Protein AF-0000000070173921 (afdb_homodimer)

Organism: Crotalus adamanteus (NCBI:txid8729)

Sequence (252 aa):
MSNVCSPEIDCPLGFFCDLHFEICLPLKQEGEFCRQDTHCASNLTCMFGKCLQTAPGGQEGARCHHNEECSPGFCCARLHGEMVCKKRLLLDERCRVPQGGIAFSVNQVCPCLEGLVCRRMLPKREMSNVCSPEIDCPLGFFCDLHFEICLPLKQEGEFCRQDTHCASNLTCMFGKCLQTAPGGQEGARCHHNEECSPGFCCARLHGEMVCKKRLLLDERCRVPQGGIAFSVNQVCPCLEGLVCRRMLPKRE

Radius of gyration: 21.16 Å; Cα contacts (8 Å, |Δi|>4): 584; chains: 2; bounding box: 38×69×56 Å

Solvent-accessible surface area (backbone atoms only — not comparable to full-atom values): 13592 Å² total; per-residue (Å²): 127,82,48,61,30,47,102,86,38,79,50,60,91,68,35,23,62,38,70,41,57,29,30,47,40,70,45,29,49,79,72,34,56,15,83,40,47,74,38,27,35,88,76,33,32,44,51,64,10,18,14,33,74,61,52,59,83,27,34,74,64,7,75,40,91,41,47,86,57,23,38,91,63,34,30,49,36,25,55,68,22,40,42,15,13,35,65,32,38,53,92,88,51,86,58,82,75,73,65,31,29,51,71,37,48,17,44,44,77,55,41,37,34,90,96,48,62,36,65,79,74,67,78,71,86,117,126,82,50,61,31,47,101,86,38,78,50,61,91,69,35,21,62,38,70,40,58,29,31,45,40,69,46,29,51,79,71,35,58,15,83,42,46,73,38,26,34,88,74,32,33,45,52,64,11,18,14,33,73,60,50,60,84,26,34,76,64,6,73,40,91,42,46,85,57,24,37,93,63,34,29,48,37,24,54,67,21,40,43,15,14,35,66,32,38,54,92,90,51,88,59,83,74,74,65,32,28,50,70,37,46,17,43,44,77,55,41,36,32,89,95,47,63,38,66,80,74,67,78,72,86,117

Structure (mmCIF, N/CA/C/O backbone):
data_AF-0000000070173921-model_v1
#
loop_
_entity.id
_entity.type
_entity.pdbx_description
1 polymer 'Dickkopf-related protein 3'
#
loop_
_atom_site.group_PDB
_atom_site.id
_atom_site.type_symbol
_atom_site.label_atom_id
_atom_site.label_alt_id
_atom_site.label_comp_id
_atom_site.label_asym_id
_atom_site.label_entity_id
_atom_site.label_seq_id
_atom_site.pdbx_PDB_ins_code
_atom_site.Cartn_x
_atom_site.Cartn_y
_atom_site.Cartn_z
_atom_site.occupancy
_atom_site.B_iso_or_equiv
_atom_site.auth_seq_id
_atom_site.auth_comp_id
_atom_site.auth_asym_id
_atom_site.auth_atom_id
_atom_site.pdbx_PDB_model_num
ATOM 1 N N . MET A 1 1 ? 11.664 -33.656 -14.227 1 50.75 1 MET A N 1
ATOM 2 C CA . MET A 1 1 ? 11.164 -33.312 -12.906 1 50.75 1 MET A CA 1
ATOM 3 C C . MET A 1 1 ? 9.961 -32.375 -13.016 1 50.75 1 MET A C 1
ATOM 5 O O . MET A 1 1 ? 9.922 -31.5 -13.875 1 50.75 1 MET A O 1
ATOM 9 N N . SER A 1 2 ? 8.82 -32.812 -12.484 1 67.06 2 SER A N 1
ATOM 10 C CA . SER A 1 2 ? 7.566 -32.062 -12.594 1 67.06 2 SER A CA 1
ATOM 11 C C . SER A 1 2 ? 7.75 -30.609 -12.203 1 67.06 2 SER A C 1
ATOM 13 O O . SER A 1 2 ? 8.336 -30.312 -11.156 1 67.06 2 SER A O 1
ATOM 15 N N . ASN A 1 3 ? 7.625 -29.703 -13.062 1 88.38 3 ASN A N 1
ATOM 16 C CA . ASN A 1 3 ? 7.789 -28.281 -12.781 1 88.38 3 ASN A CA 1
ATOM 17 C C . ASN A 1 3 ? 6.586 -27.719 -12.031 1 88.38 3 ASN A C 1
ATOM 19 O O . ASN A 1 3 ? 6.445 -26.5 -11.891 1 88.38 3 ASN A O 1
ATOM 23 N N . VAL A 1 4 ? 5.777 -28.734 -11.586 1 90.25 4 VAL A N 1
ATOM 24 C CA . VAL A 1 4 ? 4.555 -28.312 -10.906 1 90.25 4 VAL A CA 1
ATOM 25 C C . VAL A 1 4 ? 4.852 -28.031 -9.438 1 90.25 4 VAL A C 1
ATOM 27 O O . VAL A 1 4 ? 5.688 -28.688 -8.82 1 90.25 4 VAL A O 1
ATOM 30 N N . CYS A 1 5 ? 4.152 -27.062 -8.844 1 93.56 5 CYS A N 1
ATOM 31 C CA . CYS A 1 5 ? 4.336 -26.703 -7.445 1 93.56 5 CYS A CA 1
ATOM 32 C C . CYS A 1 5 ? 3.008 -26.312 -6.805 1 93.56 5 CYS A C 1
ATOM 34 O O . CYS A 1 5 ? 1.986 -26.219 -7.492 1 93.56 5 CYS A O 1
ATOM 36 N N . SER A 1 6 ? 3.035 -26.234 -5.578 1 90.25 6 SER A N 1
ATOM 37 C CA . SER A 1 6 ? 1.965 -25.703 -4.738 1 90.25 6 SER A CA 1
ATOM 38 C C . SER A 1 6 ? 2.512 -25.172 -3.42 1 90.25 6 SER A C 1
ATOM 40 O O . SER A 1 6 ? 3.701 -25.312 -3.129 1 90.25 6 SER A O 1
ATOM 42 N N . PRO A 1 7 ? 1.688 -24.422 -2.67 1 86.88 7 PRO A N 1
ATOM 43 C CA . PRO A 1 7 ? 2.18 -23.984 -1.36 1 86.88 7 PRO A CA 1
ATOM 44 C C . PRO A 1 7 ? 2.732 -25.141 -0.523 1 86.88 7 PRO A C 1
ATOM 46 O O . PRO A 1 7 ? 3.588 -24.922 0.34 1 86.88 7 PRO A O 1
ATOM 49 N N . GLU A 1 8 ? 2.316 -26.328 -0.845 1 88.75 8 GLU A N 1
ATOM 50 C CA . GLU A 1 8 ? 2.723 -27.484 -0.06 1 88.75 8 GLU A CA 1
ATOM 51 C C . GLU A 1 8 ? 3.867 -28.234 -0.735 1 88.75 8 GLU A C 1
ATOM 53 O O . GLU A 1 8 ? 4.48 -29.109 -0.13 1 88.75 8 GLU A O 1
ATOM 58 N N . ILE A 1 9 ? 4.066 -28 -1.968 1 89.94 9 ILE A N 1
ATOM 59 C CA . ILE A 1 9 ? 5.105 -28.656 -2.746 1 89.94 9 ILE A CA 1
ATOM 60 C C . ILE A 1 9 ? 6.172 -27.641 -3.152 1 89.94 9 ILE A C 1
ATOM 62 O O . ILE A 1 9 ? 5.91 -26.75 -3.965 1 89.94 9 ILE A O 1
ATOM 66 N N . ASP A 1 10 ? 7.375 -27.891 -2.703 1 90.38 10 ASP A N 1
ATOM 67 C CA . ASP A 1 10 ? 8.438 -26.922 -2.906 1 90.38 10 ASP A CA 1
ATOM 68 C C . ASP A 1 10 ? 9.109 -27.109 -4.262 1 90.38 10 ASP A C 1
ATOM 70 O O . ASP A 1 10 ? 9.125 -28.219 -4.801 1 90.38 10 ASP A O 1
ATOM 74 N N . CYS A 1 11 ? 9.68 -26.031 -4.691 1 96.31 11 CYS A N 1
ATOM 75 C CA . CYS A 1 11 ? 10.508 -26.062 -5.891 1 96.31 11 CYS A CA 1
ATOM 76 C C . CYS A 1 11 ? 11.961 -26.344 -5.539 1 96.31 11 CYS A C 1
ATOM 78 O O . CYS A 1 11 ? 12.375 -26.172 -4.395 1 96.31 11 CYS A O 1
ATOM 80 N N . PRO A 1 12 ? 12.719 -26.922 -6.512 1 95.19 12 PRO A N 1
ATOM 81 C CA . PRO A 1 12 ? 14.156 -27.094 -6.262 1 95.19 12 PRO A CA 1
ATOM 82 C C . PRO A 1 12 ? 14.867 -25.766 -5.992 1 95.19 12 PRO A C 1
ATOM 84 O O . PRO A 1 12 ? 14.32 -24.703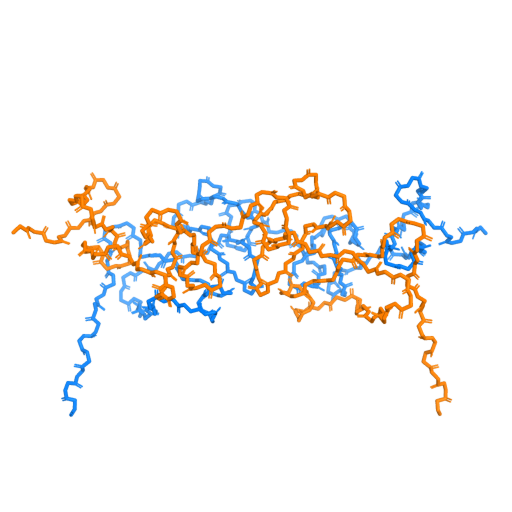 -6.277 1 95.19 12 PRO A O 1
ATOM 87 N N . LEU A 1 13 ? 16.078 -25.875 -5.512 1 94.19 13 LEU A N 1
ATOM 88 C CA . LEU A 1 13 ? 16.875 -24.688 -5.262 1 94.19 13 LEU A CA 1
ATOM 89 C C . LEU A 1 13 ? 17.016 -23.844 -6.527 1 94.19 13 LEU A C 1
ATOM 91 O O . LEU A 1 13 ? 17.234 -24.391 -7.617 1 94.19 13 LEU A O 1
ATOM 95 N N . GLY A 1 14 ? 16.859 -22.578 -6.363 1 96.5 14 GLY A N 1
ATOM 96 C CA . GLY A 1 14 ? 17.031 -21.672 -7.488 1 96.5 14 GLY A CA 1
ATOM 97 C C . GLY A 1 14 ? 15.734 -21.375 -8.219 1 96.5 14 GLY A C 1
ATOM 98 O O . GLY A 1 14 ? 15.719 -20.641 -9.211 1 96.5 14 GLY A O 1
ATOM 99 N N . PHE A 1 15 ? 14.688 -22.016 -7.703 1 97.5 15 PHE A N 1
ATOM 100 C CA . PHE A 1 15 ? 13.383 -21.828 -8.328 1 97.5 15 PHE A CA 1
ATOM 101 C C . PHE A 1 15 ? 12.359 -21.359 -7.309 1 97.5 15 PHE A C 1
ATOM 103 O O . PHE A 1 15 ? 12.5 -21.609 -6.109 1 97.5 15 PHE A O 1
ATOM 110 N N . PHE A 1 16 ? 11.367 -20.672 -7.758 1 96.88 16 PHE A N 1
ATOM 111 C CA . PHE A 1 16 ? 10.234 -20.297 -6.918 1 96.88 16 PHE A CA 1
ATOM 112 C C . PHE A 1 16 ? 8.938 -20.875 -7.461 1 96.88 16 PHE A C 1
ATOM 114 O O . PHE A 1 16 ? 8.844 -21.203 -8.648 1 96.88 16 PHE A O 1
ATOM 121 N N . CYS A 1 17 ? 7.988 -20.922 -6.66 1 95.75 17 CYS A N 1
ATOM 122 C CA . CYS A 1 17 ? 6.672 -21.406 -7.062 1 95.75 17 CYS A CA 1
ATOM 123 C C . CYS A 1 17 ? 5.773 -20.25 -7.473 1 95.75 17 CYS A C 1
ATOM 125 O O . CYS A 1 17 ? 5.402 -19.422 -6.641 1 95.75 17 CYS A O 1
ATOM 127 N N . ASP A 1 18 ? 5.426 -20.219 -8.711 1 94.88 18 ASP A N 1
ATOM 128 C CA . ASP A 1 18 ? 4.395 -19.281 -9.148 1 94.88 18 ASP A CA 1
ATOM 129 C C . ASP A 1 18 ? 3.004 -19.781 -8.758 1 94.88 18 ASP A C 1
ATOM 131 O O . ASP A 1 18 ? 2.471 -20.703 -9.375 1 94.88 18 ASP A O 1
ATOM 135 N N . LEU A 1 19 ? 2.42 -19.125 -7.824 1 92 19 LEU A N 1
ATOM 136 C CA . LEU A 1 19 ? 1.198 -19.641 -7.211 1 92 19 LEU A CA 1
ATOM 137 C C . LEU A 1 19 ? 0.004 -19.453 -8.141 1 92 19 LEU A C 1
ATOM 139 O O . LEU A 1 19 ? -1.034 -20.094 -7.961 1 92 19 LEU A O 1
ATOM 143 N N . HIS A 1 20 ? 0.139 -18.531 -9.102 1 93.5 20 HIS A N 1
ATOM 144 C CA . HIS A 1 20 ? -0.954 -18.328 -10.047 1 93.5 20 HIS A CA 1
ATOM 145 C C . HIS A 1 20 ? -0.998 -19.453 -11.078 1 93.5 20 HIS A C 1
ATOM 147 O O . HIS A 1 20 ? -2.078 -19.891 -11.484 1 93.5 20 HIS A O 1
ATOM 153 N N . PHE A 1 21 ? 0.155 -19.906 -11.461 1 92.19 21 PHE A N 1
ATOM 154 C CA . PHE A 1 21 ? 0.244 -20.906 -12.516 1 92.19 21 PHE A CA 1
ATOM 155 C C . PHE A 1 21 ? 0.672 -22.25 -11.945 1 92.19 21 PHE A C 1
ATOM 157 O O . PHE A 1 21 ? 0.615 -23.266 -12.641 1 92.19 21 PHE A O 1
ATOM 164 N N . GLU A 1 22 ? 1.109 -22.297 -10.758 1 92.56 22 GLU A N 1
ATOM 165 C CA . GLU A 1 22 ? 1.558 -23.469 -10.016 1 92.56 22 GLU A CA 1
ATOM 166 C C . GLU A 1 22 ? 2.674 -24.203 -10.758 1 92.56 22 GLU A C 1
ATOM 168 O O . GLU A 1 22 ? 2.623 -25.422 -10.922 1 92.56 22 GLU A O 1
ATOM 173 N N . ILE A 1 23 ? 3.607 -23.5 -11.203 1 93.69 23 ILE A N 1
ATOM 174 C CA . ILE A 1 23 ? 4.801 -24.031 -11.844 1 93.69 23 ILE A CA 1
ATOM 175 C C . ILE A 1 23 ? 6.047 -23.391 -11.227 1 93.69 23 ILE A C 1
ATOM 177 O O . ILE A 1 23 ? 6.008 -22.25 -10.766 1 93.69 23 ILE A O 1
ATOM 181 N N . CYS A 1 24 ? 7.113 -24.172 -11.211 1 96.81 24 CYS A N 1
ATOM 182 C CA . CYS A 1 24 ? 8.398 -23.672 -10.727 1 96.81 24 CYS A CA 1
ATOM 183 C C . CYS A 1 24 ? 9.109 -22.859 -11.805 1 96.81 24 CYS A C 1
ATOM 185 O O . CYS A 1 24 ? 9.242 -23.312 -12.945 1 96.81 24 CYS A O 1
ATOM 187 N N . LEU A 1 25 ? 9.461 -21.719 -11.5 1 96.38 25 LEU A N 1
ATOM 188 C CA . LEU A 1 25 ? 10.203 -20.828 -12.398 1 96.38 25 LEU A CA 1
ATOM 189 C C . LEU A 1 25 ? 11.523 -20.406 -11.766 1 96.38 25 LEU A C 1
ATOM 191 O O . LEU A 1 25 ? 11.648 -20.359 -10.539 1 96.38 25 LEU A O 1
ATOM 195 N N . PRO A 1 26 ? 12.516 -20.141 -12.586 1 97.56 26 PRO A N 1
ATOM 196 C CA . PRO A 1 26 ? 13.781 -19.703 -12 1 97.56 26 PRO A CA 1
ATOM 197 C C . PRO A 1 26 ? 13.648 -18.375 -11.25 1 97.56 26 PRO A C 1
ATOM 199 O O . PRO A 1 26 ? 12.875 -17.5 -11.656 1 97.56 26 PRO A O 1
ATOM 202 N N . LEU A 1 27 ? 14.453 -18.203 -10.219 1 98.5 27 LEU A N 1
ATOM 203 C CA . LEU A 1 27 ? 14.469 -16.969 -9.453 1 98.5 27 LEU A CA 1
ATOM 204 C C . LEU A 1 27 ? 14.797 -15.773 -10.352 1 98.5 27 LEU A C 1
ATOM 206 O O . LEU A 1 27 ? 15.664 -15.875 -11.219 1 98.5 27 LEU A O 1
ATOM 210 N N . LYS A 1 28 ? 14.117 -14.758 -10.07 1 98.81 28 LYS A N 1
ATOM 211 C CA . LYS A 1 28 ? 14.258 -13.547 -10.875 1 98.81 28 LYS A CA 1
ATOM 212 C C . LYS A 1 28 ? 15.484 -12.75 -10.453 1 98.81 28 LYS A C 1
ATOM 214 O O . LYS A 1 28 ? 15.805 -12.672 -9.266 1 98.81 28 LYS A O 1
ATOM 219 N N . GLN A 1 29 ? 16.062 -12.195 -11.43 1 98.62 29 GLN A N 1
ATOM 220 C CA . GLN A 1 29 ? 17.234 -11.344 -11.195 1 98.62 29 GLN A CA 1
ATOM 221 C C . GLN A 1 29 ? 16.828 -9.875 -11.078 1 98.62 29 GLN A C 1
ATOM 223 O O . GLN A 1 29 ? 15.664 -9.531 -11.289 1 98.62 29 GLN A O 1
ATOM 228 N N . GLU A 1 30 ? 17.828 -9.008 -10.656 1 98.56 30 GLU A N 1
ATOM 229 C CA . GLU A 1 30 ? 17.578 -7.578 -10.492 1 98.56 30 GLU A CA 1
ATOM 230 C C . GLU A 1 30 ? 16.969 -6.977 -11.758 1 98.56 30 GLU A C 1
ATOM 232 O O . GLU A 1 30 ? 17.453 -7.227 -12.867 1 98.56 30 GLU A O 1
ATOM 237 N N . GLY A 1 31 ? 15.93 -6.203 -11.562 1 98.69 31 GLY A N 1
ATOM 238 C CA . GLY A 1 31 ? 15.297 -5.512 -12.672 1 98.69 31 GLY A CA 1
ATOM 239 C C . GLY A 1 31 ? 14.195 -6.324 -13.328 1 98.69 31 GLY A C 1
ATOM 240 O O . GLY A 1 31 ? 13.398 -5.789 -14.102 1 98.69 31 GLY A O 1
ATOM 241 N N . GLU A 1 32 ? 14.133 -7.578 -13.086 1 98.88 32 GLU A N 1
ATOM 242 C CA . GLU A 1 32 ? 13.117 -8.422 -13.695 1 98.88 32 GLU A CA 1
ATOM 243 C C . GLU A 1 32 ? 11.781 -8.297 -12.969 1 98.88 32 GLU A C 1
ATOM 245 O O . GLU A 1 32 ? 11.742 -8.031 -11.766 1 98.88 32 GLU A O 1
ATOM 250 N N . PHE A 1 33 ? 10.742 -8.523 -13.664 1 98.81 33 PHE A N 1
ATOM 251 C CA . PHE A 1 33 ? 9.391 -8.391 -13.133 1 98.81 33 PHE A CA 1
ATOM 252 C C . PHE A 1 33 ? 9.109 -9.461 -12.086 1 98.81 33 PHE A C 1
ATOM 254 O O . PHE A 1 33 ? 9.516 -10.609 -12.242 1 98.81 33 PHE A O 1
ATOM 261 N N . CYS A 1 34 ? 8.391 -9.086 -11.094 1 98.62 34 CYS A N 1
ATOM 262 C CA . CYS A 1 34 ? 8.031 -9.969 -9.984 1 98.62 34 CYS A CA 1
ATOM 263 C C . CYS A 1 34 ? 6.656 -9.609 -9.43 1 98.62 34 CYS A C 1
ATOM 265 O O . CYS A 1 34 ? 6.133 -8.531 -9.703 1 98.62 34 CYS A O 1
ATOM 267 N N . ARG A 1 35 ? 6.113 -10.539 -8.758 1 97.56 35 ARG A N 1
ATOM 268 C CA . ARG A 1 35 ? 4.836 -10.281 -8.102 1 97.56 35 ARG A CA 1
ATOM 269 C C . ARG A 1 35 ? 4.973 -10.383 -6.582 1 97.56 35 ARG A C 1
ATOM 271 O O . ARG A 1 35 ? 4.105 -9.914 -5.844 1 97.56 35 ARG A O 1
ATOM 278 N N . GLN A 1 36 ? 6.07 -11.055 -6.105 1 96.81 36 GLN A N 1
ATOM 279 C CA . GLN A 1 36 ? 6.328 -11.273 -4.688 1 96.81 36 GLN A CA 1
ATOM 280 C C . GLN A 1 36 ? 7.824 -11.281 -4.395 1 96.81 36 GLN A C 1
ATOM 282 O O . GLN A 1 36 ? 8.633 -11.547 -5.289 1 96.81 36 GLN A O 1
ATOM 287 N N . ASP A 1 37 ? 8.094 -11.094 -3.156 1 97.69 37 ASP A N 1
ATOM 288 C CA . ASP A 1 37 ? 9.492 -11.117 -2.748 1 97.69 37 ASP A CA 1
ATOM 289 C C . ASP A 1 37 ? 10.141 -12.461 -3.064 1 97.69 37 ASP A C 1
ATOM 291 O O . ASP A 1 37 ? 11.305 -12.523 -3.459 1 97.69 37 ASP A O 1
ATOM 295 N N . THR A 1 38 ? 9.398 -13.531 -2.934 1 97 38 THR A N 1
ATOM 296 C CA . THR A 1 38 ? 9.93 -14.883 -3.068 1 97 38 THR A CA 1
ATOM 297 C C . THR A 1 38 ? 10.297 -15.18 -4.52 1 97 38 THR A C 1
ATOM 299 O O . THR A 1 38 ? 10.969 -16.172 -4.809 1 97 38 THR A O 1
ATOM 302 N N . HIS A 1 39 ? 9.82 -14.328 -5.449 1 98.25 39 HIS A N 1
ATOM 303 C CA . HIS A 1 39 ? 10.156 -14.508 -6.855 1 98.25 39 HIS A CA 1
ATOM 304 C C . HIS A 1 39 ? 11.602 -14.094 -7.133 1 98.25 39 HIS A C 1
ATOM 306 O O . HIS A 1 39 ? 12.164 -14.445 -8.172 1 98.25 39 HIS A O 1
ATOM 312 N N . CYS A 1 40 ? 12.211 -13.398 -6.188 1 98.75 40 CYS A N 1
ATOM 313 C CA . CYS A 1 40 ? 13.477 -12.734 -6.48 1 98.75 40 CYS A CA 1
ATOM 314 C C . CYS A 1 40 ? 14.641 -13.516 -5.891 1 98.75 40 CYS A C 1
ATOM 316 O O . CYS A 1 40 ? 14.5 -14.172 -4.859 1 98.75 40 CYS A O 1
ATOM 318 N N . ALA A 1 41 ? 15.75 -13.383 -6.52 1 98.31 41 ALA A N 1
ATOM 319 C CA . ALA A 1 41 ? 17 -13.953 -5.996 1 98.31 41 ALA A CA 1
ATOM 320 C C . ALA A 1 41 ? 17.359 -13.336 -4.648 1 98.31 41 ALA A C 1
ATOM 322 O O . ALA A 1 41 ? 16.75 -12.344 -4.23 1 98.31 41 ALA A O 1
ATOM 323 N N . SER A 1 42 ? 18.344 -13.922 -4.031 1 95.75 42 SER A N 1
ATOM 324 C CA . SER A 1 42 ? 18.75 -13.492 -2.693 1 95.75 42 SER A CA 1
ATOM 325 C C . SER A 1 42 ? 19.141 -12.023 -2.678 1 95.75 42 SER A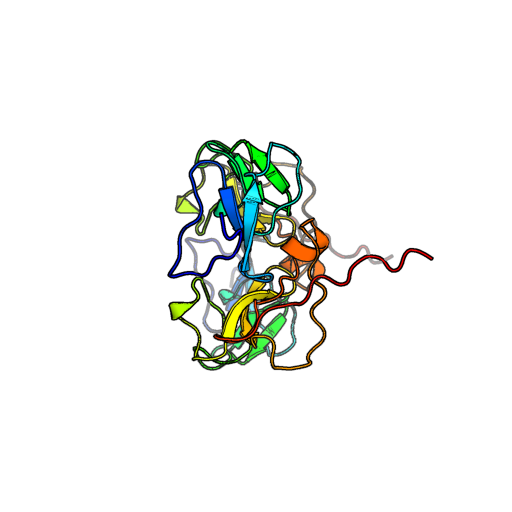 C 1
ATOM 327 O O . SER A 1 42 ? 19.688 -11.508 -3.662 1 95.75 42 SER A O 1
ATOM 329 N N . ASN A 1 43 ? 18.922 -11.297 -1.72 1 94.56 43 ASN A N 1
ATOM 330 C CA . ASN A 1 43 ? 19.312 -9.914 -1.46 1 94.56 43 ASN A CA 1
ATOM 331 C C . ASN A 1 43 ? 18.469 -8.93 -2.275 1 94.56 43 ASN A C 1
ATOM 333 O O . ASN A 1 43 ? 18.781 -7.742 -2.342 1 94.56 43 ASN A O 1
ATOM 337 N N . LEU A 1 44 ? 17.531 -9.516 -2.986 1 98.25 44 LEU A N 1
ATOM 338 C CA . LEU A 1 44 ? 16.625 -8.664 -3.736 1 98.25 44 LEU A CA 1
ATOM 339 C C . LEU A 1 44 ? 15.227 -8.672 -3.111 1 98.25 44 LEU A C 1
ATOM 341 O O . LEU A 1 44 ? 14.844 -9.648 -2.453 1 98.25 44 LEU A O 1
ATOM 345 N N . THR A 1 45 ? 14.562 -7.625 -3.307 1 98.19 45 THR A N 1
ATOM 346 C CA . THR A 1 45 ? 13.18 -7.492 -2.861 1 98.19 45 THR A CA 1
ATOM 347 C C . THR A 1 45 ? 12.281 -7.055 -4.012 1 98.19 45 THR A C 1
ATOM 349 O O . THR A 1 45 ? 12.711 -6.309 -4.898 1 98.19 45 THR A O 1
ATOM 352 N N . CYS A 1 46 ? 11.078 -7.559 -4.051 1 98.56 46 CYS A N 1
ATOM 353 C CA . CYS A 1 46 ? 10.125 -7.156 -5.082 1 98.56 46 CYS A CA 1
ATOM 354 C C . CYS A 1 46 ? 9.469 -5.832 -4.723 1 98.56 46 CYS A C 1
ATOM 356 O O . CYS A 1 46 ? 8.617 -5.777 -3.828 1 98.56 46 CYS A O 1
ATOM 358 N N . MET A 1 47 ? 9.773 -4.828 -5.371 1 98.44 47 MET A N 1
ATOM 359 C CA . MET A 1 47 ? 9.234 -3.486 -5.164 1 98.44 47 MET A CA 1
ATOM 360 C C . MET A 1 47 ? 8.828 -2.852 -6.488 1 98.44 47 MET A C 1
ATOM 362 O O . MET A 1 47 ? 9.531 -2.979 -7.488 1 98.44 47 MET A O 1
ATOM 366 N N . PHE A 1 48 ? 7.609 -2.311 -6.48 1 98.38 48 PHE A N 1
ATOM 367 C CA . PHE A 1 48 ? 7.082 -1.659 -7.672 1 98.38 48 PHE A CA 1
ATOM 368 C C . PHE A 1 48 ? 7.027 -2.631 -8.844 1 98.38 48 PHE A C 1
ATOM 370 O O . PHE A 1 48 ? 7.23 -2.236 -9.992 1 98.38 48 PHE A O 1
ATOM 377 N N . GLY A 1 49 ? 7.016 -3.91 -8.5 1 98.69 49 GLY A N 1
ATOM 378 C CA . GLY A 1 49 ? 6.805 -4.945 -9.5 1 98.69 49 GLY A CA 1
ATOM 379 C C . GLY A 1 49 ? 8.094 -5.461 -10.109 1 98.69 49 GLY A C 1
ATOM 380 O O . GLY A 1 49 ? 8.07 -6.18 -11.109 1 98.69 49 GLY A O 1
ATOM 381 N N . LYS A 1 50 ? 9.188 -5.051 -9.562 1 98.81 50 LYS A N 1
ATOM 382 C CA . LYS A 1 50 ? 10.484 -5.531 -10.031 1 98.81 50 LYS A CA 1
ATOM 383 C C . LYS A 1 50 ? 11.367 -5.957 -8.859 1 98.81 50 LYS A C 1
ATOM 385 O O . LYS A 1 50 ? 11.242 -5.43 -7.758 1 98.81 50 LYS A O 1
ATOM 390 N N . CYS A 1 51 ? 12.266 -6.883 -9.156 1 98.88 51 CYS A N 1
ATOM 391 C CA . CYS A 1 51 ? 13.273 -7.242 -8.164 1 98.88 51 CYS A CA 1
ATOM 392 C C . CYS A 1 51 ? 14.352 -6.172 -8.078 1 98.88 51 CYS A C 1
ATOM 394 O O . CYS A 1 51 ? 15.031 -5.883 -9.07 1 98.88 51 CYS A O 1
ATOM 396 N N . LEU A 1 52 ? 14.508 -5.633 -6.949 1 98.5 52 LEU A N 1
ATOM 397 C CA . LEU A 1 52 ? 15.469 -4.559 -6.715 1 98.5 52 LEU A CA 1
ATOM 398 C C . LEU A 1 52 ? 16.344 -4.867 -5.5 1 98.5 52 LEU A C 1
ATOM 400 O O . LEU A 1 52 ? 15.938 -5.629 -4.617 1 98.5 52 LEU A O 1
ATOM 404 N N . GLN A 1 53 ? 17.469 -4.27 -5.488 1 98.12 53 GLN A N 1
ATOM 405 C CA . GLN A 1 53 ? 18.297 -4.375 -4.293 1 98.12 53 GLN A CA 1
ATOM 406 C C . GLN A 1 53 ? 17.562 -3.857 -3.062 1 98.12 53 GLN A C 1
ATOM 408 O O . GLN A 1 53 ? 16.938 -2.797 -3.109 1 98.12 53 GLN A O 1
ATOM 413 N N . THR A 1 54 ? 17.672 -4.574 -2.025 1 97.38 54 THR A N 1
ATOM 414 C CA . THR A 1 54 ? 17 -4.184 -0.793 1 97.38 54 THR A CA 1
ATOM 415 C C . THR A 1 54 ? 17.641 -2.924 -0.208 1 97.38 54 THR A C 1
ATOM 417 O O . THR A 1 54 ? 18.844 -2.877 0.009 1 97.38 54 THR A O 1
ATOM 420 N N . ALA A 1 55 ? 16.844 -1.914 -0.007 1 96.56 55 ALA A N 1
ATOM 421 C CA . ALA A 1 55 ? 17.344 -0.695 0.624 1 96.56 55 ALA A CA 1
ATOM 422 C C . ALA A 1 55 ? 17.703 -0.942 2.086 1 96.56 55 ALA A C 1
ATOM 424 O O . ALA A 1 55 ? 17 -1.673 2.789 1 96.56 55 ALA A O 1
ATOM 425 N N . PRO A 1 56 ? 18.688 -0.24 2.576 1 97.31 56 PRO A N 1
ATOM 426 C CA . PRO A 1 56 ? 19 -0.381 4.004 1 97.31 56 PRO A CA 1
ATOM 427 C C . PRO A 1 56 ? 17.859 0.087 4.898 1 97.31 56 PRO A C 1
ATOM 429 O O . PRO A 1 56 ? 17.188 1.074 4.586 1 97.31 56 PRO A O 1
ATOM 432 N N . GLY A 1 57 ? 17.688 -0.609 5.945 1 97.69 57 GLY A N 1
ATOM 433 C CA . GLY A 1 57 ? 16.578 -0.321 6.848 1 97.69 57 GLY A CA 1
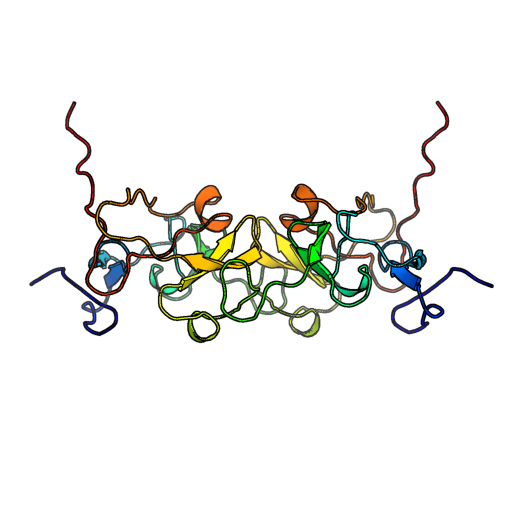ATOM 434 C C . GLY A 1 57 ? 16.547 1.124 7.305 1 97.69 57 GLY A C 1
ATOM 435 O O . GLY A 1 57 ? 17.578 1.688 7.676 1 97.69 57 GLY A O 1
ATOM 436 N N . GLY A 1 58 ? 15.367 1.743 7.215 1 98.44 58 GLY A N 1
ATOM 437 C CA . GLY A 1 58 ? 15.148 3.078 7.746 1 98.44 58 GLY A CA 1
ATOM 438 C C . GLY A 1 58 ? 15.578 4.18 6.793 1 98.44 58 GLY A C 1
ATOM 439 O O . GLY A 1 58 ? 15.297 5.355 7.027 1 98.44 58 GLY A O 1
ATOM 440 N N . GLN A 1 59 ? 16.234 3.814 5.781 1 98 59 GLN A N 1
ATOM 441 C CA . GLN A 1 59 ? 16.703 4.801 4.809 1 98 59 GLN A CA 1
ATOM 442 C C . GLN A 1 59 ? 15.648 5.023 3.719 1 98 59 GLN A C 1
ATOM 444 O O . GLN A 1 59 ? 14.617 4.352 3.693 1 98 59 GLN A O 1
ATOM 449 N N . GLU A 1 60 ? 15.898 6.031 2.906 1 97.81 60 GLU A N 1
ATOM 450 C CA . GLU A 1 60 ? 14.961 6.355 1.837 1 97.81 60 GLU A CA 1
ATOM 451 C C . GLU A 1 60 ? 14.68 5.137 0.963 1 97.81 60 GLU A C 1
ATOM 453 O O . GLU A 1 60 ? 15.609 4.48 0.487 1 97.81 60 GLU A O 1
ATOM 458 N N . GLY A 1 61 ? 13.438 4.828 0.802 1 97.94 61 GLY A N 1
ATOM 459 C CA . GLY A 1 61 ? 13.047 3.73 -0.067 1 97.94 61 GLY A CA 1
ATOM 460 C C . GLY A 1 61 ? 12.891 2.412 0.669 1 97.94 61 GLY A C 1
ATOM 461 O O . GLY A 1 61 ? 12.383 1.439 0.11 1 97.94 61 GLY A O 1
ATOM 462 N N . ALA A 1 62 ? 13.375 2.32 1.882 1 98.5 62 ALA A N 1
ATOM 463 C CA . ALA A 1 62 ? 13.234 1.097 2.666 1 98.5 62 ALA A CA 1
ATOM 464 C C . ALA A 1 62 ? 11.766 0.824 2.996 1 98.5 62 ALA A C 1
ATOM 466 O O . ALA A 1 62 ? 11.023 1.743 3.336 1 98.5 62 ALA A O 1
ATOM 467 N N . ARG A 1 63 ? 11.375 -0.407 2.895 1 97.75 63 ARG A N 1
ATOM 468 C CA . ARG A 1 63 ? 10.016 -0.797 3.256 1 97.75 63 ARG A CA 1
ATOM 469 C C . ARG A 1 63 ? 9.734 -0.508 4.727 1 97.75 63 ARG A C 1
ATOM 471 O O . ARG A 1 63 ? 10.602 -0.718 5.582 1 97.75 63 ARG A O 1
ATOM 478 N N . CYS A 1 64 ? 8.531 -0.063 5.008 1 98.25 64 CYS A N 1
ATOM 479 C CA . CYS A 1 64 ? 8.125 0.275 6.367 1 98.25 64 CYS A CA 1
ATOM 480 C C . CYS A 1 64 ? 6.633 0.044 6.566 1 98.25 64 CYS A C 1
ATOM 482 O O . CYS A 1 64 ? 5.902 -0.169 5.598 1 98.25 64 CYS A O 1
ATOM 484 N N . HIS A 1 65 ? 6.234 -0.009 7.812 1 96 65 HIS A N 1
ATOM 485 C CA . HIS A 1 65 ? 4.82 -0.066 8.156 1 96 65 HIS A CA 1
ATOM 486 C C . HIS A 1 65 ? 4.434 1.083 9.086 1 96 65 HIS A C 1
ATOM 488 O O . HIS A 1 65 ? 3.266 1.481 9.133 1 96 65 HIS A O 1
ATOM 494 N N . HIS A 1 66 ? 5.516 1.588 9.773 1 96.31 66 HIS A N 1
ATOM 495 C CA . HIS A 1 66 ? 5.305 2.678 10.719 1 96.31 66 HIS A CA 1
ATOM 496 C C . HIS A 1 66 ? 6.438 3.695 10.648 1 96.31 66 HIS A C 1
ATOM 498 O O . HIS A 1 66 ? 7.562 3.354 10.273 1 96.31 66 HIS A O 1
ATOM 504 N N . ASN A 1 67 ? 6.148 4.84 11.133 1 96.56 67 ASN A N 1
ATOM 505 C CA . ASN A 1 67 ? 7.129 5.918 11.109 1 96.56 67 ASN A CA 1
ATOM 506 C C . ASN A 1 67 ? 8.391 5.543 11.875 1 96.56 67 ASN A C 1
ATOM 508 O O . ASN A 1 67 ? 9.5 5.926 11.492 1 96.56 67 ASN A O 1
ATOM 512 N N . GLU A 1 68 ? 8.203 4.793 12.922 1 97.62 68 GLU A N 1
ATOM 513 C CA . GLU A 1 68 ? 9.289 4.48 13.844 1 97.62 68 GLU A CA 1
ATOM 514 C C . GLU A 1 68 ? 10.344 3.598 13.18 1 97.62 68 GLU A C 1
ATOM 516 O O . GLU A 1 68 ? 11.461 3.457 13.695 1 97.62 68 GLU A O 1
ATOM 521 N N . GLU A 1 69 ? 10.039 3.033 12.062 1 98.19 69 GLU A N 1
ATOM 522 C CA . GLU A 1 69 ? 10.969 2.166 11.344 1 98.19 69 GLU A CA 1
ATOM 523 C C . GLU A 1 69 ? 11.867 2.973 10.414 1 98.19 69 GLU A C 1
ATOM 525 O O . GLU A 1 69 ? 12.789 2.424 9.805 1 98.19 69 GLU A O 1
ATOM 530 N N . CYS A 1 70 ? 11.602 4.258 10.359 1 98.62 70 CYS A N 1
ATOM 531 C CA . CYS A 1 70 ? 12.383 5.121 9.484 1 98.62 70 CYS A CA 1
ATOM 532 C C . CYS A 1 70 ? 13.336 6 10.297 1 98.62 70 CYS A C 1
ATOM 534 O O . CYS A 1 70 ? 13.047 6.328 11.453 1 98.62 70 CYS A O 1
ATOM 536 N N . SER A 1 71 ? 14.422 6.371 9.711 1 97.88 71 SER A N 1
ATOM 537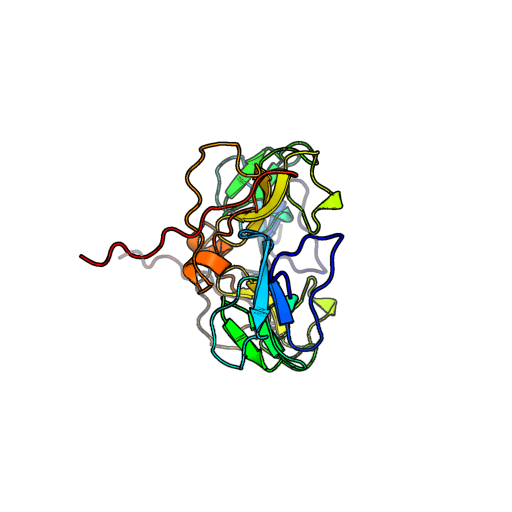 C CA . SER A 1 71 ? 15.391 7.266 10.336 1 97.88 71 SER A CA 1
ATOM 538 C C . SER A 1 71 ? 14.805 8.656 10.539 1 97.88 71 SER A C 1
ATOM 540 O O . SER A 1 71 ? 13.828 9.031 9.883 1 97.88 71 SER A O 1
ATOM 542 N N . PRO A 1 72 ? 15.406 9.359 11.477 1 95.56 72 PRO A N 1
ATOM 543 C CA . PRO A 1 72 ? 14.961 10.75 11.625 1 95.56 72 PRO A CA 1
ATOM 544 C C . PRO A 1 72 ? 14.977 11.516 10.305 1 95.56 72 PRO A C 1
ATOM 546 O O . PRO A 1 72 ? 15.891 11.344 9.492 1 95.56 72 PRO A O 1
ATOM 549 N N . GLY A 1 73 ? 13.977 12.258 10.086 1 96.25 73 GLY A N 1
ATOM 550 C CA . GLY A 1 73 ? 13.875 13.047 8.867 1 96.25 73 GLY A CA 1
ATOM 551 C C . GLY A 1 73 ? 13.039 12.383 7.793 1 96.25 73 GLY A C 1
ATOM 552 O O . GLY A 1 73 ? 12.789 12.977 6.742 1 96.25 73 GLY A O 1
ATOM 553 N N . PHE A 1 74 ? 12.703 11.148 8.102 1 97.81 74 PHE A N 1
ATOM 554 C CA . PHE A 1 74 ? 11.859 10.398 7.176 1 97.81 74 PHE A CA 1
ATOM 555 C C . PHE A 1 74 ? 10.523 10.055 7.812 1 97.81 74 PHE A C 1
ATOM 557 O O . PHE A 1 74 ? 10.383 10.086 9.039 1 97.81 74 PHE A O 1
ATOM 564 N N . CYS A 1 75 ? 9.539 9.828 7.023 1 97.62 75 CYS A N 1
ATOM 565 C CA . CYS A 1 75 ? 8.289 9.227 7.465 1 97.62 75 CYS A CA 1
ATOM 566 C C . CYS A 1 75 ? 7.957 7.992 6.637 1 97.62 75 CYS A C 1
ATOM 568 O O . CYS A 1 75 ? 8.602 7.727 5.621 1 97.62 75 CYS A O 1
ATOM 570 N N . CYS A 1 76 ? 7.098 7.184 7.066 1 98.5 76 CYS A N 1
ATOM 571 C CA . CYS A 1 76 ? 6.594 6.035 6.316 1 98.5 76 CYS A CA 1
ATOM 572 C C . CYS A 1 76 ? 5.371 6.418 5.488 1 98.5 76 CYS A C 1
ATOM 574 O O . CYS A 1 76 ? 4.32 6.746 6.043 1 98.5 76 CYS A O 1
ATOM 576 N N . ALA A 1 77 ? 5.484 6.363 4.203 1 98.31 77 ALA A N 1
ATOM 577 C CA . ALA A 1 77 ? 4.426 6.832 3.311 1 98.31 77 ALA A CA 1
ATOM 578 C C . ALA A 1 77 ? 4.434 6.051 1.997 1 98.31 77 ALA A C 1
ATOM 580 O O . ALA A 1 77 ? 5.457 5.484 1.612 1 98.31 77 ALA A O 1
ATOM 581 N N . ARG A 1 78 ? 3.348 6.051 1.334 1 98.25 78 ARG A N 1
ATOM 582 C CA . ARG A 1 78 ? 3.207 5.25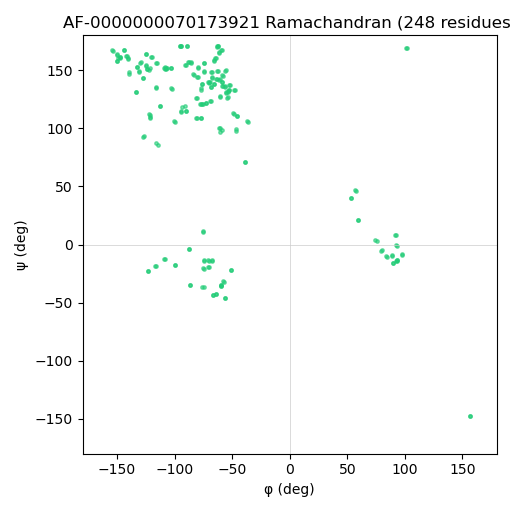4 0.118 1 98.25 78 ARG A CA 1
ATOM 583 C C . ARG A 1 78 ? 3.906 5.926 -1.059 1 98.25 78 ARG A C 1
ATOM 585 O O . ARG A 1 78 ? 3.805 7.141 -1.236 1 98.25 78 ARG A O 1
ATOM 592 N N . LEU A 1 79 ? 4.648 5.203 -1.779 1 98.56 79 LEU A N 1
ATOM 593 C CA . LEU A 1 79 ? 5.164 5.504 -3.109 1 98.56 79 LEU A CA 1
ATOM 594 C C . LEU A 1 79 ? 4.719 4.449 -4.117 1 98.56 79 LEU A C 1
ATOM 596 O O . LEU A 1 79 ? 5.129 3.287 -4.027 1 98.56 79 LEU A O 1
ATOM 600 N N . HIS A 1 80 ? 3.881 4.836 -5.02 1 98.31 80 HIS A N 1
ATOM 601 C CA . HIS A 1 80 ? 3.271 3.906 -5.961 1 98.31 80 HIS A CA 1
ATOM 602 C C . HIS A 1 80 ? 2.611 2.74 -5.234 1 98.31 80 HIS A C 1
ATOM 604 O O . HIS A 1 80 ? 2.826 1.579 -5.594 1 98.31 80 HIS A O 1
ATOM 610 N N . GLY A 1 81 ? 1.976 3.01 -4.164 1 98.25 81 GLY A N 1
ATOM 611 C CA . GLY A 1 81 ? 1.182 2.023 -3.451 1 98.25 81 GLY A CA 1
ATOM 612 C C . GLY A 1 81 ? 1.979 1.246 -2.422 1 98.25 81 GLY A C 1
ATOM 613 O O . GLY A 1 81 ? 1.412 0.487 -1.633 1 98.25 81 GLY A O 1
ATOM 614 N N . GLU A 1 82 ? 3.289 1.415 -2.426 1 98.31 82 GLU A N 1
ATOM 615 C CA . GLU A 1 82 ? 4.145 0.698 -1.484 1 98.31 82 GLU A CA 1
ATOM 616 C C . GLU A 1 82 ? 4.594 1.607 -0.344 1 98.31 82 GLU A C 1
ATOM 618 O O . GLU A 1 82 ? 4.949 2.766 -0.57 1 98.31 82 GLU A O 1
ATOM 623 N N . MET A 1 83 ? 4.516 1.116 0.861 1 98.31 83 MET A N 1
ATOM 624 C CA . MET A 1 83 ? 4.949 1.894 2.02 1 98.31 83 MET A CA 1
ATOM 625 C C . MET A 1 83 ? 6.469 1.886 2.143 1 98.31 83 MET A C 1
ATOM 627 O O . MET A 1 83 ? 7.074 0.831 2.332 1 98.31 83 MET A O 1
ATOM 631 N N . VAL A 1 84 ? 7.086 3.053 2.105 1 98.81 84 VAL A N 1
ATOM 632 C CA . VAL A 1 84 ? 8.539 3.174 2.178 1 98.81 84 VAL A CA 1
ATOM 633 C C . VAL A 1 84 ? 8.914 4.395 3.016 1 98.81 84 VAL A C 1
ATOM 635 O O . VAL A 1 84 ? 8.078 5.262 3.27 1 98.81 84 VAL A O 1
ATOM 638 N N . CYS A 1 85 ? 10.141 4.43 3.471 1 98.81 85 CYS A N 1
ATOM 639 C CA . CYS A 1 85 ? 10.664 5.621 4.129 1 98.81 85 CYS A CA 1
ATOM 640 C C . CYS A 1 85 ? 10.914 6.734 3.117 1 98.81 85 CYS A C 1
ATOM 642 O O . CYS A 1 85 ? 11.656 6.547 2.15 1 98.81 85 CYS A O 1
ATOM 644 N N . LYS A 1 86 ? 10.258 7.887 3.348 1 98.31 86 LYS A N 1
ATOM 645 C CA . LYS A 1 86 ? 10.359 9.055 2.475 1 98.31 86 LYS A CA 1
ATOM 646 C C . LYS A 1 86 ? 10.805 10.289 3.256 1 98.31 86 LYS A C 1
ATOM 648 O O . LYS A 1 86 ? 10.469 10.438 4.434 1 98.31 86 LYS A O 1
ATOM 653 N N . LYS A 1 87 ? 11.445 11.102 2.564 1 96.75 87 LYS A N 1
ATOM 654 C CA . LYS A 1 87 ? 11.961 12.305 3.225 1 96.75 87 LYS A CA 1
ATOM 655 C C . LYS A 1 87 ? 10.82 13.242 3.621 1 96.75 87 LYS A C 1
ATOM 657 O O . LYS A 1 87 ? 9.875 13.438 2.854 1 96.75 87 LYS A O 1
ATOM 662 N N . ARG A 1 88 ? 10.969 13.805 4.797 1 96.5 88 ARG A N 1
ATOM 663 C CA . ARG A 1 88 ? 10.117 14.922 5.188 1 96.5 88 ARG A CA 1
ATOM 664 C C . ARG A 1 88 ? 10.516 16.203 4.461 1 96.5 88 ARG A C 1
ATOM 666 O O . ARG A 1 88 ? 11.648 16.328 3.99 1 96.5 88 ARG A O 1
ATOM 673 N N . LEU A 1 89 ? 9.547 17.031 4.387 1 93.94 89 LEU A N 1
ATOM 674 C CA . LEU A 1 89 ? 9.773 18.25 3.623 1 93.94 89 LEU A CA 1
ATOM 675 C C . LEU A 1 89 ? 10.633 19.234 4.41 1 93.94 89 LEU A C 1
ATOM 677 O O . LEU A 1 89 ? 10.438 19.406 5.617 1 93.94 89 LEU A O 1
ATOM 681 N N . LEU A 1 90 ? 11.531 19.828 3.723 1 92.25 90 LEU A N 1
ATOM 682 C CA . LEU A 1 90 ? 12.445 20.797 4.324 1 92.25 90 LEU A CA 1
ATOM 683 C C . LEU A 1 90 ? 11.938 22.219 4.137 1 92.25 90 LEU A C 1
ATOM 685 O O . LEU A 1 90 ? 10.969 22.453 3.406 1 92.25 90 LEU A O 1
ATOM 689 N N . LEU A 1 91 ? 12.648 23.031 4.84 1 88.44 91 LEU A N 1
ATOM 690 C CA . LEU A 1 91 ? 12.312 24.438 4.727 1 88.44 91 LEU A CA 1
ATOM 691 C C . LEU A 1 91 ? 12.352 24.906 3.271 1 88.44 91 LEU A C 1
ATOM 693 O O . LEU A 1 91 ? 13.273 24.547 2.531 1 88.44 91 LEU A O 1
ATOM 697 N N . ASP A 1 92 ? 11.281 25.594 2.799 1 85.44 92 ASP A N 1
ATOM 698 C CA . ASP A 1 92 ? 11.156 26.25 1.503 1 85.44 92 ASP A CA 1
ATOM 699 C C . ASP A 1 92 ? 10.812 25.25 0.406 1 85.44 92 ASP A C 1
ATOM 701 O O . ASP A 1 92 ? 10.773 25.609 -0.775 1 85.44 92 ASP A O 1
ATOM 705 N N . GLU A 1 93 ? 10.789 23.984 0.808 1 86.38 93 GLU A N 1
ATOM 706 C CA . GLU A 1 93 ? 10.258 23.031 -0.173 1 86.38 93 GLU A CA 1
ATOM 707 C C . GLU A 1 93 ? 8.758 23.25 -0.379 1 86.38 93 GLU A C 1
ATOM 709 O O . GLU A 1 93 ? 8.039 23.562 0.566 1 86.38 93 GLU A O 1
ATOM 714 N N . ARG A 1 94 ? 8.453 23.219 -1.605 1 79.19 94 ARG A N 1
ATOM 715 C CA . ARG A 1 94 ? 7.043 23.375 -1.934 1 79.19 94 ARG A CA 1
ATOM 716 C C . ARG A 1 94 ? 6.211 22.266 -1.312 1 79.19 94 ARG A C 1
ATOM 718 O O . ARG A 1 94 ? 6.574 21.078 -1.402 1 79.19 94 ARG A O 1
ATOM 725 N N . CYS A 1 95 ? 5.262 22.734 -0.635 1 83.06 95 CYS A N 1
ATOM 726 C CA . CYS A 1 95 ? 4.359 21.766 -0.009 1 83.06 95 CYS A CA 1
ATOM 727 C C . CYS A 1 95 ? 2.959 21.859 -0.599 1 83.06 95 CYS A C 1
ATOM 729 O O . CYS A 1 95 ? 2.283 22.891 -0.436 1 83.06 95 CYS A O 1
ATOM 731 N N . ARG A 1 96 ? 2.701 21.281 -1.556 1 82.38 96 ARG A N 1
ATOM 732 C CA . ARG A 1 96 ? 1.345 21.109 -2.07 1 82.38 96 ARG A CA 1
ATOM 733 C C . ARG A 1 96 ? 0.778 19.75 -1.699 1 82.38 96 ARG A C 1
ATOM 735 O O . ARG A 1 96 ? 1.19 18.734 -2.254 1 82.38 96 ARG A O 1
ATOM 742 N N . VAL A 1 97 ? -0.102 19.859 -0.757 1 91.12 97 VAL A N 1
ATOM 743 C CA . VAL A 1 97 ? -0.675 18.609 -0.274 1 91.12 97 VAL A CA 1
ATOM 744 C C . VAL A 1 97 ? -2.191 18.625 -0.455 1 91.12 97 VAL A C 1
ATOM 746 O O . VAL A 1 97 ? -2.887 19.422 0.174 1 91.12 97 VAL A O 1
ATOM 749 N N . PRO A 1 98 ? -2.623 17.875 -1.313 1 93.31 98 PRO A N 1
ATOM 750 C CA . PRO A 1 98 ? -4.078 17.812 -1.456 1 93.31 98 PRO A CA 1
ATOM 751 C C . PRO A 1 98 ? -4.777 17.312 -0.194 1 93.31 98 PRO A C 1
ATOM 753 O O . PRO A 1 98 ? -4.121 16.797 0.717 1 93.31 98 PRO A O 1
ATOM 756 N N . GLN A 1 99 ? -6.062 17.5 -0.122 1 94.75 99 GLN A N 1
ATOM 757 C CA . GLN A 1 99 ? -6.844 17.062 1.032 1 94.75 99 GLN A CA 1
ATOM 758 C C . GLN A 1 99 ? -6.949 15.539 1.089 1 94.75 99 GLN A C 1
ATOM 760 O O . GLN A 1 99 ? -7.312 14.977 2.123 1 94.75 99 GLN A O 1
ATOM 765 N N . GLY A 1 100 ? -6.715 14.867 -0.026 1 97.62 100 GLY A N 1
ATOM 766 C CA . GLY A 1 100 ? -6.812 13.422 -0.179 1 97.62 100 GLY A CA 1
ATOM 767 C C . GLY A 1 100 ? -7.047 12.992 -1.613 1 97.62 100 GLY A C 1
ATOM 768 O O . GLY A 1 100 ? -6.496 13.586 -2.545 1 97.62 100 GLY A O 1
ATOM 769 N N . GLY A 1 101 ? -7.742 11.945 -1.73 1 98.06 101 GLY A N 1
ATOM 770 C CA . GLY A 1 101 ? -8.016 11.414 -3.057 1 98.06 101 GLY A CA 1
ATOM 771 C C . GLY A 1 101 ? -7.133 10.234 -3.418 1 98.06 101 GLY A C 1
ATOM 772 O O . GLY A 1 101 ? -6.102 10 -2.779 1 98.06 101 GLY A O 1
ATOM 773 N N . ILE A 1 102 ? -7.543 9.641 -4.484 1 98 102 ILE A N 1
ATOM 774 C CA . ILE A 1 102 ? -6.906 8.383 -4.871 1 98 102 ILE A CA 1
ATOM 775 C C . ILE A 1 102 ? -5.453 8.641 -5.266 1 98 102 ILE A C 1
ATOM 777 O O . ILE A 1 102 ? -4.566 7.848 -4.949 1 98 102 ILE A O 1
ATOM 781 N N . ALA A 1 103 ? -5.23 9.695 -6.031 1 97.69 103 ALA A N 1
ATOM 782 C CA . ALA A 1 103 ? -3.865 10.008 -6.449 1 97.69 103 ALA A CA 1
ATOM 783 C C . ALA A 1 103 ? -2.943 10.156 -5.242 1 97.69 103 ALA A C 1
ATOM 785 O O . ALA A 1 103 ? -1.824 9.641 -5.238 1 97.69 103 ALA A O 1
ATOM 786 N N . PHE A 1 104 ? -3.381 10.898 -4.219 1 97.62 104 PHE A N 1
ATOM 787 C CA . PHE A 1 104 ? -2.605 11.055 -2.996 1 97.62 104 PHE A CA 1
ATOM 788 C C . PHE A 1 104 ? -2.459 9.719 -2.275 1 97.62 104 PHE A C 1
ATOM 790 O O . PHE A 1 104 ? -1.389 9.406 -1.748 1 97.62 104 PHE A O 1
ATOM 797 N N . SER A 1 105 ? -3.516 8.969 -2.221 1 98.44 105 SER A N 1
ATOM 798 C CA . SER A 1 105 ? -3.518 7.703 -1.491 1 98.44 105 SER A CA 1
ATOM 799 C C . SER A 1 105 ? -2.441 6.758 -2.018 1 98.44 105 SER A C 1
ATOM 801 O O . SER A 1 105 ? -1.845 6 -1.25 1 98.44 105 SER A O 1
ATOM 803 N N . VAL A 1 106 ? -2.148 6.836 -3.279 1 98.5 106 VAL A N 1
ATOM 804 C CA . VAL A 1 106 ? -1.177 5.949 -3.914 1 98.5 106 VAL A CA 1
ATOM 805 C C . VAL A 1 106 ? 0.226 6.535 -3.768 1 98.5 106 VAL A C 1
ATOM 807 O O . VAL A 1 106 ? 1.211 5.793 -3.709 1 98.5 106 VAL A O 1
ATOM 810 N N . ASN A 1 107 ? 0.23 7.84 -3.83 1 98 107 ASN A N 1
ATOM 811 C CA . ASN A 1 107 ? 1.486 8.57 -3.693 1 98 107 ASN A CA 1
ATOM 812 C C . ASN A 1 107 ? 1.394 9.641 -2.613 1 98 107 ASN A C 1
ATOM 814 O O . ASN A 1 107 ? 1.104 10.805 -2.912 1 98 107 ASN A O 1
ATOM 818 N N . GLN A 1 108 ? 1.781 9.281 -1.429 1 97.19 108 GLN A N 1
ATOM 819 C CA . GLN A 1 108 ? 1.624 10.148 -0.268 1 97.19 108 GLN A CA 1
ATOM 820 C C . GLN A 1 108 ? 2.83 11.07 -0.102 1 97.19 108 GLN A C 1
ATOM 822 O O . GLN A 1 108 ? 3.906 10.789 -0.635 1 97.19 108 GLN A O 1
ATOM 827 N N . VAL A 1 109 ? 2.543 12.148 0.586 1 95.56 109 VAL A N 1
ATOM 828 C CA . VAL A 1 109 ? 3.582 13.117 0.923 1 95.56 109 VAL A CA 1
ATOM 829 C C . VAL A 1 109 ? 3.754 13.188 2.439 1 95.56 109 VAL A C 1
ATOM 831 O O . VAL A 1 109 ? 2.77 13.203 3.182 1 95.56 109 VAL A O 1
ATOM 834 N N . CYS A 1 110 ? 4.977 13.18 2.836 1 95.62 110 CYS A N 1
ATOM 835 C CA . CYS A 1 110 ? 5.254 13.328 4.258 1 95.62 110 CYS A CA 1
ATOM 836 C C . CYS A 1 110 ? 5.047 14.773 4.703 1 95.62 110 CYS A C 1
ATOM 838 O O . CYS A 1 110 ? 5.273 15.703 3.93 1 95.62 110 CYS A O 1
ATOM 840 N N . PRO A 1 111 ? 4.633 14.984 5.953 1 93.5 111 PRO A N 1
ATOM 841 C CA . PRO A 1 111 ? 4.656 16.344 6.492 1 93.5 111 PRO A CA 1
ATOM 842 C C . PRO A 1 111 ? 6.07 16.922 6.574 1 93.5 111 PRO A C 1
ATOM 844 O O . PRO A 1 111 ? 7.047 16.203 6.344 1 93.5 111 PRO A O 1
ATOM 847 N N . CYS A 1 112 ? 6.078 18.125 6.852 1 93.62 112 CYS A N 1
ATOM 848 C CA . CYS A 1 112 ? 7.355 18.828 6.984 1 93.62 112 CYS A CA 1
ATOM 849 C C . CYS A 1 112 ? 8.156 18.281 8.164 1 93.62 112 CYS A C 1
ATOM 851 O O . CYS A 1 112 ? 7.59 17.656 9.062 1 93.62 112 CYS A O 1
ATOM 853 N N . LEU A 1 113 ? 9.43 18.547 8.117 1 92.25 113 LEU A N 1
ATOM 854 C CA . LEU A 1 113 ? 10.281 18.266 9.266 1 92.25 113 LEU A CA 1
ATOM 855 C C . LEU A 1 113 ? 9.758 18.953 10.516 1 92.25 113 LEU A C 1
ATOM 857 O O . LEU A 1 113 ? 9.078 19.984 10.422 1 92.25 113 LEU A O 1
ATOM 861 N N . GLU A 1 114 ? 10.055 18.281 11.562 1 85.5 114 GLU A N 1
ATOM 862 C CA . GLU A 1 114 ? 9.609 18.859 12.82 1 85.5 114 GLU A CA 1
ATOM 863 C C . GLU A 1 114 ? 9.977 20.344 12.906 1 85.5 114 GLU A C 1
ATOM 865 O O . GLU A 1 114 ? 11.094 20.719 12.57 1 85.5 114 GLU A O 1
ATOM 870 N N . GLY A 1 115 ? 9.039 21.156 13.305 1 86.19 115 GLY A N 1
ATOM 871 C CA . GLY A 1 115 ? 9.25 22.578 13.438 1 86.19 115 GLY A CA 1
ATOM 872 C C . GLY A 1 115 ? 8.875 23.359 12.195 1 86.19 115 GLY A C 1
ATOM 873 O O . GLY A 1 115 ? 8.828 24.594 12.211 1 86.19 115 GLY A O 1
ATOM 874 N N . LEU A 1 116 ? 8.688 22.656 11.102 1 88.94 116 LEU A N 1
ATOM 875 C CA . LEU A 1 116 ? 8.281 23.281 9.852 1 88.94 116 LEU A CA 1
ATOM 876 C C . LEU A 1 116 ? 6.828 22.938 9.523 1 88.94 116 LEU A C 1
ATOM 878 O O . LEU A 1 116 ? 6.328 21.875 9.922 1 88.94 116 LEU A O 1
ATOM 882 N N . VAL A 1 117 ? 6.109 23.797 8.828 1 88.12 117 VAL A N 1
ATOM 883 C CA . VAL A 1 117 ? 4.727 23.547 8.438 1 88.12 117 VAL A CA 1
ATOM 884 C C . VAL A 1 117 ? 4.488 24.031 7.012 1 88.12 117 VAL A C 1
ATOM 886 O O . VAL A 1 117 ? 5.121 24.984 6.559 1 88.12 117 VAL A O 1
ATOM 889 N N . CYS A 1 118 ? 3.623 23.281 6.375 1 88.38 118 CYS A N 1
ATOM 890 C CA . CYS A 1 118 ? 3.211 23.75 5.055 1 88.38 118 CYS A CA 1
ATOM 891 C C . CYS A 1 118 ? 2.35 25 5.16 1 88.38 118 CYS A C 1
ATOM 893 O O . CYS A 1 118 ? 1.53 25.125 6.074 1 88.38 118 CYS A O 1
ATOM 895 N N . ARG A 1 119 ? 2.607 25.906 4.258 1 80.19 119 ARG A N 1
ATOM 896 C CA . ARG A 1 119 ? 1.76 27.094 4.223 1 80.19 119 ARG A CA 1
ATOM 897 C C . ARG A 1 119 ? 0.58 26.891 3.275 1 80.19 119 ARG A C 1
ATOM 899 O O . ARG A 1 119 ? 0.748 26.391 2.164 1 80.19 119 ARG A O 1
ATOM 906 N N . ARG A 1 120 ? -0.562 26.969 3.791 1 69.12 120 ARG A N 1
ATOM 907 C CA . ARG A 1 120 ? -1.747 26.844 2.949 1 69.12 120 ARG A CA 1
ATOM 908 C C . ARG A 1 120 ? -1.8 27.953 1.904 1 69.12 120 ARG A C 1
ATOM 910 O O . ARG A 1 120 ? -1.613 29.125 2.227 1 69.12 120 ARG A O 1
ATOM 917 N N . MET A 1 121 ? -1.399 27.625 0.679 1 58.53 121 MET A N 1
ATOM 918 C CA . MET A 1 121 ? -1.503 28.688 -0.33 1 58.53 121 MET A CA 1
ATOM 919 C C . MET A 1 121 ? -2.947 29.141 -0.491 1 58.53 121 MET A C 1
ATOM 921 O O . MET A 1 121 ? -3.857 28.312 -0.611 1 58.53 121 MET A O 1
ATOM 925 N N . LEU A 1 122 ? -3.332 30.156 0.129 1 54.09 122 LEU A N 1
ATOM 926 C CA . LEU A 1 122 ? -4.629 30.766 -0.153 1 54.09 122 LEU A CA 1
ATOM 927 C C . LEU A 1 122 ? -4.848 30.891 -1.655 1 54.09 122 LEU A C 1
ATOM 929 O O . LEU A 1 122 ? -3.928 31.266 -2.393 1 54.09 122 LEU A O 1
ATOM 933 N N . PRO A 1 123 ? -5.855 30.047 -2.209 1 50.09 123 PRO A N 1
ATOM 934 C CA . PRO A 1 123 ? -6.133 30.312 -3.621 1 50.09 123 PRO A CA 1
ATOM 935 C C . PRO A 1 123 ? -6.07 31.797 -3.959 1 50.09 123 PRO A C 1
ATOM 937 O O . PRO A 1 123 ? -6.551 32.625 -3.188 1 50.09 123 PRO A O 1
ATOM 940 N N . LYS A 1 124 ? -5.055 32.312 -4.637 1 46.47 124 LYS A N 1
ATOM 941 C CA . LYS A 1 124 ? -5.078 33.656 -5.156 1 46.47 124 LYS A CA 1
ATOM 942 C C . LYS A 1 124 ? -6.387 33.969 -5.879 1 46.47 124 LYS A C 1
ATOM 944 O O . LYS A 1 124 ? -6.816 33.188 -6.734 1 46.47 124 LYS A O 1
ATOM 949 N N . ARG A 1 125 ? -7.352 34.656 -5.156 1 43.47 125 ARG A N 1
ATOM 950 C CA . ARG A 1 125 ? -8.445 35.25 -5.918 1 43.47 125 ARG A CA 1
ATOM 951 C C . ARG A 1 125 ? -7.941 35.844 -7.227 1 43.47 125 ARG A C 1
ATOM 953 O O . ARG A 1 125 ? -7.172 36.812 -7.219 1 43.47 125 ARG A O 1
ATOM 960 N N . GLU A 1 126 ? -7.57 34.875 -8.125 1 36.91 126 GLU A N 1
ATOM 961 C CA . GLU A 1 126 ? -7.578 35.594 -9.391 1 36.91 126 GLU A CA 1
ATOM 962 C C . GLU A 1 126 ? -8.992 36.031 -9.758 1 36.91 126 GLU A C 1
ATOM 964 O O . GLU A 1 126 ? -9.969 35.375 -9.383 1 36.91 126 GLU A O 1
ATOM 969 N N . MET B 1 1 ? -10.039 30.422 19.922 1 51.69 1 MET B N 1
ATOM 970 C CA . MET B 1 1 ? -9.195 29.297 20.312 1 51.69 1 MET B CA 1
ATOM 971 C C . MET B 1 1 ? -8.227 28.938 19.203 1 51.69 1 MET B C 1
ATOM 973 O O . MET B 1 1 ? -8.586 28.969 18.016 1 51.69 1 MET B O 1
ATOM 977 N N . SER B 1 2 ? -6.926 29 19.5 1 67.81 2 SER B N 1
ATOM 978 C CA . SER B 1 2 ? -5.883 28.75 18.516 1 67.81 2 SER B CA 1
ATOM 979 C C . SER B 1 2 ? -6.145 27.469 17.719 1 67.81 2 SER B C 1
ATOM 981 O O . SER B 1 2 ? -6.441 26.438 18.312 1 67.81 2 SER B O 1
ATOM 983 N N . ASN B 1 3 ? -6.426 27.531 16.5 1 88.44 3 ASN B N 1
ATOM 984 C CA . ASN B 1 3 ? -6.699 26.359 15.672 1 88.44 3 ASN B CA 1
ATOM 985 C C . ASN B 1 3 ? -5.418 25.609 15.336 1 88.44 3 ASN B C 1
ATOM 987 O O . ASN B 1 3 ? -5.422 24.719 14.477 1 88.44 3 ASN B O 1
ATOM 991 N N . VAL B 1 4 ? -4.371 26.062 16.078 1 90.56 4 VAL B N 1
ATOM 992 C CA . VAL B 1 4 ? -3.07 25.469 15.797 1 90.56 4 VAL B CA 1
ATOM 993 C C . VAL B 1 4 ? -2.941 24.141 16.547 1 90.56 4 VAL B C 1
ATOM 995 O O . VAL B 1 4 ? -3.436 24 17.656 1 90.56 4 VAL B O 1
ATOM 998 N N . CYS B 1 5 ? -2.252 23.172 15.945 1 93.62 5 CYS B N 1
ATOM 999 C CA . CYS B 1 5 ? -2.041 21.875 16.562 1 93.62 5 CYS B CA 1
ATOM 1000 C C . CYS B 1 5 ? -0.657 21.328 16.234 1 93.62 5 CYS B C 1
ATOM 1002 O O . CYS B 1 5 ? 0.08 21.922 15.453 1 93.62 5 CYS B O 1
ATOM 1004 N N . SER B 1 6 ? -0.31 20.344 16.922 1 90.12 6 SER B N 1
ATOM 1005 C CA . SER B 1 6 ? 0.879 19.531 16.688 1 90.12 6 SER B CA 1
ATOM 1006 C C . SER B 1 6 ? 0.689 18.125 17.234 1 90.12 6 SER B C 1
ATOM 1008 O O . SER B 1 6 ? -0.318 17.828 17.875 1 90.12 6 SER B O 1
ATOM 1010 N N . PRO B 1 7 ? 1.581 17.188 16.859 1 86.88 7 PRO B N 1
ATOM 1011 C CA . PRO B 1 7 ? 1.456 15.852 17.453 1 86.88 7 PRO B CA 1
ATOM 1012 C C . PRO B 1 7 ? 1.359 15.891 18.969 1 86.88 7 PRO B C 1
ATOM 1014 O O . PRO B 1 7 ? 0.787 14.977 19.578 1 86.88 7 PRO B O 1
ATOM 1017 N N . GLU B 1 8 ? 1.821 16.953 19.547 1 88.75 8 GLU B N 1
ATOM 1018 C CA . GLU B 1 8 ? 1.85 17.062 21 1 88.75 8 GLU B CA 1
ATOM 1019 C C . GLU B 1 8 ? 0.677 17.891 21.516 1 88.75 8 GLU B C 1
ATOM 1021 O O . GLU B 1 8 ? 0.412 17.922 22.719 1 88.75 8 GLU B O 1
ATOM 1026 N N . ILE B 1 9 ? 0.078 18.625 20.672 1 89.88 9 ILE B N 1
ATOM 1027 C CA . ILE B 1 9 ? -1.041 19.5 21.031 1 89.88 9 ILE B CA 1
ATOM 1028 C C . ILE B 1 9 ? -2.318 18.984 20.375 1 89.88 9 ILE B C 1
ATOM 1030 O O . ILE B 1 9 ? -2.455 19.062 19.141 1 89.88 9 ILE B O 1
ATOM 1034 N N . ASP B 1 10 ? -3.283 18.641 21.203 1 90.38 10 ASP B N 1
ATOM 1035 C CA . ASP B 1 10 ? -4.488 18.016 20.672 1 90.38 10 ASP B CA 1
ATOM 1036 C C . ASP B 1 10 ? -5.508 19.062 20.219 1 90.38 10 ASP B C 1
ATOM 1038 O O . ASP B 1 10 ? -5.52 20.172 20.734 1 90.38 10 ASP B O 1
ATOM 1042 N N . CYS B 1 11 ? -6.332 18.609 19.344 1 96.31 11 CYS B N 1
ATOM 1043 C CA . CYS B 1 11 ? -7.473 19.406 18.906 1 96.31 11 CYS B CA 1
ATOM 1044 C C . CYS B 1 11 ? -8.695 19.125 19.781 1 96.31 11 CYS B C 1
ATOM 1046 O O . CYS B 1 11 ? -8.758 18.094 20.453 1 96.31 11 CYS B O 1
ATOM 1048 N N . PRO B 1 12 ? -9.617 20.109 19.859 1 95.25 12 PRO B N 1
ATOM 1049 C CA . PRO B 1 12 ? -10.867 19.828 20.578 1 95.25 12 PRO B CA 1
ATOM 1050 C C . PRO B 1 12 ? -11.648 18.656 19.969 1 95.25 12 PRO B C 1
ATOM 1052 O O . PRO B 1 12 ? -11.375 18.266 18.828 1 95.25 12 PRO B O 1
ATOM 1055 N N . LEU B 1 13 ? -12.625 18.188 20.703 1 94.19 13 LEU B N 1
ATOM 1056 C CA . LEU B 1 13 ? -13.477 17.109 20.219 1 94.19 13 LEU B CA 1
ATOM 1057 C C . LEU B 1 13 ? -14.117 17.5 18.875 1 94.19 13 LEU B C 1
ATOM 1059 O O . LEU B 1 13 ? -14.562 18.625 18.703 1 94.19 13 LEU B O 1
ATOM 1063 N N . GLY B 1 14 ? -14.109 16.562 17.984 1 96.44 14 GLY B N 1
ATOM 1064 C CA . GLY B 1 14 ? -14.75 16.797 16.703 1 96.44 14 GLY B CA 1
ATOM 1065 C C . GLY B 1 14 ? -13.797 17.344 15.648 1 96.44 14 GLY B C 1
ATOM 1066 O O . GLY B 1 14 ? -14.195 17.609 14.516 1 96.44 14 GLY B O 1
ATOM 1067 N N . PHE B 1 15 ? -12.562 17.516 16.109 1 97.5 15 PHE B N 1
ATOM 1068 C CA . PHE B 1 15 ? -11.555 18.047 15.195 1 97.5 15 PHE B CA 1
ATOM 1069 C C . PHE B 1 15 ? -10.344 17.125 15.125 1 97.5 15 PHE B C 1
ATOM 1071 O O . PHE B 1 15 ? -10.086 16.359 16.047 1 97.5 15 PHE B O 1
ATOM 1078 N N . PHE B 1 16 ? -9.641 17.172 14.047 1 96.94 16 PHE B N 1
ATOM 1079 C CA . PHE B 1 16 ? -8.375 16.453 13.914 1 96.94 16 PHE B CA 1
ATOM 1080 C C . PHE B 1 16 ? -7.238 17.422 13.625 1 96.94 16 PHE B C 1
ATOM 1082 O O . PHE B 1 16 ? -7.469 18.531 13.141 1 96.94 16 PHE B O 1
ATOM 1089 N N . CYS B 1 17 ? -6.082 17 13.852 1 95.75 17 CYS B N 1
ATOM 1090 C CA . CYS B 1 17 ? -4.898 17.812 13.57 1 95.75 17 CYS B CA 1
ATOM 1091 C C . CYS B 1 17 ? -4.348 17.484 12.188 1 95.75 17 CYS B C 1
ATOM 1093 O O . CYS B 1 17 ? -3.865 16.375 11.945 1 95.75 17 CYS B O 1
ATOM 1095 N N . ASP B 1 18 ? -4.402 18.438 11.32 1 94.75 18 ASP B N 1
ATOM 1096 C CA . ASP B 1 18 ? -3.705 18.297 10.047 1 94.75 18 ASP B CA 1
ATOM 1097 C C . ASP B 1 18 ? -2.205 18.531 10.219 1 94.75 18 ASP B C 1
ATOM 1099 O O . ASP B 1 18 ? -1.762 19.672 10.367 1 94.75 18 ASP B O 1
ATOM 1103 N N . LEU B 1 19 ? -1.461 17.5 10.109 1 91.94 19 LEU B N 1
ATOM 1104 C CA . LEU B 1 19 ? -0.048 17.562 10.469 1 91.94 19 LEU B CA 1
ATOM 1105 C C . LEU B 1 19 ? 0.755 18.312 9.414 1 91.94 19 LEU B C 1
ATOM 1107 O O . LEU B 1 19 ? 1.878 18.75 9.672 1 91.94 19 LEU B O 1
ATOM 1111 N N . HIS B 1 20 ? 0.199 18.391 8.195 1 93.25 20 HIS B N 1
ATOM 1112 C CA . HIS B 1 20 ? 0.904 19.141 7.152 1 93.25 20 HIS B CA 1
ATOM 1113 C C . HIS B 1 20 ? 0.79 20.641 7.375 1 93.25 20 HIS B C 1
ATOM 1115 O O . HIS B 1 20 ? 1.736 21.391 7.109 1 93.25 20 HIS B O 1
ATOM 1121 N N . PHE B 1 21 ? -0.346 21.047 7.836 1 92 21 PHE B N 1
ATOM 1122 C CA . PHE B 1 21 ? -0.61 22.469 7.996 1 92 21 PHE B CA 1
ATOM 1123 C C . PHE B 1 21 ? -0.626 22.859 9.469 1 92 21 PHE B C 1
ATOM 1125 O O . PHE B 1 21 ? -0.619 24.047 9.805 1 92 21 PHE B O 1
ATOM 1132 N N . GLU B 1 22 ? -0.67 21.922 10.344 1 92.5 22 GLU B N 1
ATOM 1133 C CA . GLU B 1 22 ? -0.69 22.078 11.797 1 92.5 22 GLU B CA 1
ATOM 1134 C C . GLU B 1 22 ? -1.862 22.938 12.25 1 92.5 22 GLU B C 1
ATOM 1136 O O . GLU B 1 22 ? -1.686 23.859 13.039 1 92.5 22 GLU B O 1
ATOM 1141 N N . ILE B 1 23 ? -2.977 22.672 11.742 1 93.62 23 ILE B N 1
ATOM 1142 C CA . ILE B 1 23 ? -4.219 23.344 12.133 1 93.62 23 ILE B CA 1
ATOM 1143 C C . ILE B 1 23 ? -5.297 22.297 12.406 1 93.62 23 ILE B C 1
ATOM 1145 O O . ILE B 1 23 ? -5.281 21.203 11.812 1 93.62 23 ILE B O 1
ATOM 1149 N N . CYS B 1 24 ? -6.188 22.625 13.312 1 96.81 24 CYS B N 1
ATOM 1150 C CA . CYS B 1 24 ? -7.32 21.75 13.617 1 96.81 24 CYS B CA 1
ATOM 1151 C C . CYS B 1 24 ? -8.438 21.938 12.594 1 96.81 24 CYS B C 1
ATOM 1153 O O . CYS B 1 24 ? -8.844 23.062 12.305 1 96.81 24 CYS B O 1
ATOM 1155 N N . LEU B 1 25 ? -8.836 20.906 12.023 1 96.38 25 LEU B N 1
ATOM 1156 C CA . LEU B 1 25 ? -9.938 20.906 11.07 1 96.38 25 LEU B CA 1
ATOM 1157 C C . LEU B 1 25 ? -11.055 19.969 11.531 1 96.38 25 LEU B C 1
ATOM 1159 O O . LEU B 1 25 ? -10.797 19 12.258 1 96.38 25 LEU B O 1
ATOM 1163 N N . PRO B 1 26 ? -12.281 20.266 11.148 1 97.56 26 PRO B N 1
ATOM 1164 C CA . PRO B 1 26 ? -13.352 19.359 11.547 1 97.56 26 PRO B CA 1
ATOM 1165 C C . PRO B 1 26 ? -13.188 17.953 10.961 1 97.56 26 PRO B C 1
ATOM 1167 O O . PRO B 1 26 ? -12.711 17.797 9.836 1 97.56 26 PRO B O 1
ATOM 1170 N N . LEU B 1 27 ? -13.656 16.953 11.695 1 98.5 27 LEU B N 1
ATOM 1171 C CA . LEU B 1 27 ? -13.617 15.578 11.227 1 98.5 27 LEU B CA 1
ATOM 1172 C C . LEU B 1 27 ? -14.375 15.422 9.914 1 98.5 27 LEU B C 1
ATOM 1174 O O . LEU B 1 27 ? -15.445 16.016 9.734 1 98.5 27 LEU B O 1
ATOM 1178 N N . LYS B 1 28 ? -13.789 14.664 9.109 1 98.81 28 LYS B N 1
ATOM 1179 C CA . LYS B 1 28 ? -14.344 14.453 7.773 1 98.81 28 LYS B CA 1
ATOM 1180 C C . LYS B 1 28 ? -15.484 13.438 7.805 1 98.81 28 LYS B C 1
ATOM 1182 O O . LY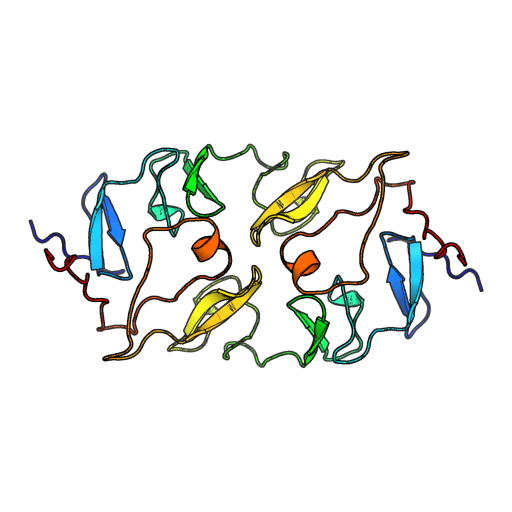S B 1 28 ? -15.43 12.461 8.547 1 98.81 28 LYS B O 1
ATOM 1187 N N . GLN B 1 29 ? -16.406 13.727 6.984 1 98.62 29 GLN B N 1
ATOM 1188 C CA . GLN B 1 29 ? -17.562 12.836 6.852 1 98.62 29 GLN B CA 1
ATOM 1189 C C . GLN B 1 29 ? -17.359 11.852 5.703 1 98.62 29 GLN B C 1
ATOM 1191 O O . GLN B 1 29 ? -16.375 11.945 4.961 1 98.62 29 GLN B O 1
ATOM 1196 N N . GLU B 1 30 ? -18.297 10.82 5.605 1 98.56 30 GLU B N 1
ATOM 1197 C CA . GLU B 1 30 ? -18.219 9.805 4.559 1 98.56 30 GLU B CA 1
ATOM 1198 C C . GLU B 1 30 ? -18.125 10.445 3.176 1 98.56 30 GLU B C 1
ATOM 1200 O O . GLU B 1 30 ? -18.875 11.367 2.859 1 98.56 30 GLU B O 1
ATOM 1205 N N . GLY B 1 31 ? -17.203 9.945 2.404 1 98.69 31 GLY B N 1
ATOM 1206 C CA . GLY B 1 31 ? -17.047 10.414 1.037 1 98.69 31 GLY B CA 1
ATOM 1207 C C . GLY B 1 31 ? -16.094 11.594 0.915 1 98.69 31 GLY B C 1
ATOM 1208 O O . GLY B 1 31 ? -15.672 11.945 -0.189 1 98.69 31 GLY B O 1
ATOM 1209 N N . GLU B 1 32 ? -15.781 12.234 1.973 1 98.88 32 GLU B N 1
ATOM 1210 C CA . GLU B 1 32 ? -14.891 13.391 1.93 1 98.88 32 GLU B CA 1
ATOM 1211 C C . GLU B 1 32 ? -13.43 12.961 1.853 1 98.88 32 GLU B C 1
ATOM 1213 O O . GLU B 1 32 ? -13.062 11.898 2.355 1 98.88 32 GLU B O 1
ATOM 1218 N N . PHE B 1 33 ? -12.633 13.758 1.286 1 98.81 33 PHE B N 1
ATOM 1219 C CA . PHE B 1 33 ? -11.219 13.469 1.079 1 98.81 33 PHE B CA 1
ATOM 1220 C C . PHE B 1 33 ? -10.477 13.422 2.408 1 98.81 33 PHE B C 1
ATOM 1222 O O . PHE B 1 33 ? -10.734 14.234 3.299 1 98.81 33 PHE B O 1
ATOM 1229 N N . CYS B 1 34 ? -9.539 12.562 2.5 1 98.62 34 CYS B N 1
ATOM 1230 C CA . CYS B 1 34 ? -8.734 12.359 3.699 1 98.62 34 CYS B CA 1
ATOM 1231 C C . CYS B 1 34 ? -7.324 11.906 3.34 1 98.62 34 CYS B C 1
ATOM 1233 O O . CYS B 1 34 ? -7.074 11.484 2.211 1 98.62 34 CYS B O 1
ATOM 1235 N N . ARG B 1 35 ? -6.473 12.086 4.262 1 97.56 35 ARG B N 1
ATOM 1236 C CA . ARG B 1 35 ? -5.105 11.609 4.066 1 97.56 35 ARG B CA 1
ATOM 1237 C C . ARG B 1 35 ? -4.75 10.531 5.082 1 97.56 35 ARG B C 1
ATOM 1239 O O . ARG B 1 35 ? -3.773 9.797 4.902 1 97.56 35 ARG B O 1
ATOM 1246 N N . GLN B 1 36 ? -5.531 10.453 6.195 1 96.81 36 GLN B N 1
ATOM 1247 C CA . GLN B 1 36 ? -5.305 9.508 7.281 1 96.81 36 GLN B CA 1
ATOM 1248 C C . GLN B 1 36 ? -6.625 9.078 7.918 1 96.81 36 GLN B C 1
ATOM 1250 O O . GLN B 1 36 ? -7.621 9.797 7.84 1 96.81 36 GLN B O 1
ATOM 1255 N N . ASP B 1 37 ? -6.516 7.996 8.594 1 97.62 37 ASP B N 1
ATOM 1256 C CA . ASP B 1 37 ? -7.707 7.5 9.289 1 97.62 37 ASP B CA 1
ATOM 1257 C C . ASP B 1 37 ? -8.219 8.523 10.305 1 97.62 37 ASP B C 1
ATOM 1259 O O . ASP B 1 37 ? -9.43 8.688 10.469 1 97.62 37 ASP B O 1
ATOM 1263 N N . THR B 1 38 ? -7.32 9.227 10.945 1 97 38 THR B N 1
ATOM 1264 C CA . THR B 1 38 ? -7.672 10.133 12.039 1 97 38 THR B CA 1
ATOM 1265 C C . THR B 1 38 ? -8.414 11.352 11.508 1 97 38 THR B C 1
ATOM 1267 O O . THR B 1 38 ? -9 12.109 12.289 1 97 38 THR B O 1
ATOM 1270 N N . HIS B 1 39 ? -8.383 11.555 10.18 1 98.25 39 HIS B N 1
ATOM 1271 C CA . HIS B 1 39 ? -9.109 12.672 9.594 1 98.25 39 HIS B CA 1
ATOM 1272 C C . HIS B 1 39 ? -10.609 12.406 9.562 1 98.25 39 HIS B C 1
ATOM 1274 O O . HIS B 1 39 ? -11.406 13.328 9.375 1 98.25 39 HIS B O 1
ATOM 1280 N N . CYS B 1 40 ? -10.984 11.156 9.789 1 98.75 40 CYS B N 1
ATOM 1281 C CA . CYS B 1 40 ? -12.367 10.766 9.516 1 98.75 40 CYS B CA 1
ATOM 1282 C C . CYS B 1 40 ? -13.172 10.656 10.805 1 98.75 40 CYS B C 1
ATOM 1284 O O . CYS B 1 40 ? -12.617 10.344 11.859 1 98.75 40 CYS B O 1
ATOM 1286 N N . ALA B 1 41 ? -14.43 10.875 10.664 1 98.25 41 ALA B N 1
ATOM 1287 C CA . ALA B 1 41 ? -15.352 10.68 11.781 1 98.25 41 ALA B CA 1
ATOM 1288 C C . ALA B 1 41 ? -15.367 9.227 12.234 1 98.25 41 ALA B C 1
ATOM 1290 O O . ALA B 1 41 ? -14.805 8.359 11.562 1 98.25 41 ALA B O 1
ATOM 1291 N N . SER B 1 42 ? -16.031 9.008 13.344 1 95.62 42 SER B N 1
ATOM 1292 C CA . SER B 1 42 ? -16.062 7.68 13.945 1 95.62 42 SER B CA 1
ATOM 1293 C C . SER B 1 42 ? -16.641 6.648 12.984 1 95.62 42 SER B C 1
ATOM 1295 O O . SER B 1 42 ? -17.516 6.973 12.18 1 95.62 42 SER B O 1
ATOM 1297 N N . ASN B 1 43 ? -16.25 5.484 12.945 1 94.5 43 ASN B N 1
ATOM 1298 C CA . ASN B 1 43 ? -16.719 4.336 12.188 1 94.5 43 ASN B CA 1
ATOM 1299 C C . ASN B 1 43 ? -16.328 4.422 10.719 1 94.5 43 ASN B C 1
ATOM 1301 O O . ASN B 1 43 ? -16.812 3.65 9.891 1 94.5 43 ASN B O 1
ATOM 1305 N N . LEU B 1 44 ? -15.578 5.465 10.438 1 98.25 44 LEU B N 1
ATOM 1306 C CA . LEU B 1 44 ? -15.07 5.602 9.078 1 98.25 44 LEU B CA 1
ATOM 1307 C C . LEU B 1 44 ? -13.57 5.344 9.023 1 98.25 44 LEU B C 1
ATOM 1309 O O . LEU B 1 44 ? -12.867 5.535 10.016 1 98.25 44 LEU B O 1
ATOM 1313 N N . THR B 1 45 ? -13.156 4.91 7.922 1 98.19 45 THR B N 1
ATOM 1314 C CA . THR B 1 45 ? -11.734 4.691 7.656 1 98.19 45 THR B CA 1
ATOM 1315 C C . THR B 1 45 ? -11.312 5.395 6.371 1 98.19 45 THR B C 1
ATOM 1317 O O . THR B 1 45 ? -12.102 5.5 5.426 1 98.19 45 THR B O 1
ATOM 1320 N N . CYS B 1 46 ? -10.125 5.922 6.355 1 98.62 46 CYS B N 1
ATOM 1321 C CA . CYS B 1 46 ? -9.609 6.566 5.156 1 98.62 46 CYS B CA 1
ATOM 1322 C C . CYS B 1 46 ? -9.062 5.531 4.176 1 98.62 46 CYS B C 1
ATOM 1324 O O . CYS B 1 46 ? -8 4.953 4.406 1 98.62 46 CYS B O 1
ATOM 1326 N N . MET B 1 47 ? -9.703 5.324 3.135 1 98.44 47 MET B N 1
ATOM 1327 C CA . MET B 1 47 ? -9.328 4.371 2.092 1 98.44 47 MET B CA 1
ATOM 1328 C C . MET B 1 47 ? -9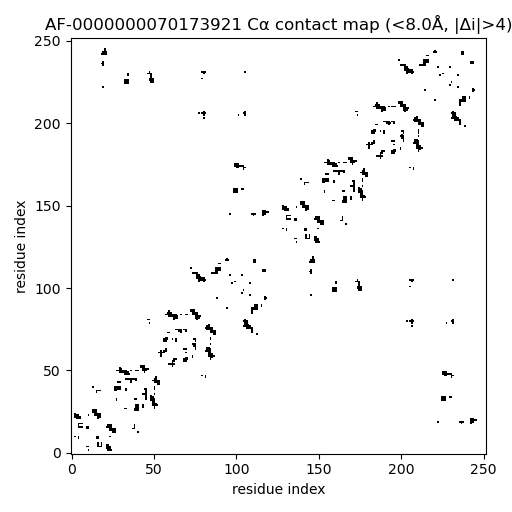.438 5.008 0.709 1 98.44 47 MET B C 1
ATOM 1330 O O . MET B 1 47 ? -10.398 5.73 0.432 1 98.44 47 MET B O 1
ATOM 1334 N N . PHE B 1 48 ? -8.367 4.828 -0.067 1 98.38 48 PHE B N 1
ATOM 1335 C CA . PHE B 1 48 ? -8.328 5.367 -1.421 1 98.38 48 PHE B CA 1
ATOM 1336 C C . PHE B 1 48 ? -8.5 6.879 -1.404 1 98.38 48 PHE B C 1
ATOM 1338 O O . PHE B 1 48 ? -9.109 7.453 -2.314 1 98.38 48 PHE B O 1
ATOM 1345 N N . GLY B 1 49 ? -8.211 7.449 -0.248 1 98.75 49 GLY B N 1
ATOM 1346 C CA . GLY B 1 49 ? -8.164 8.898 -0.133 1 98.75 49 GLY B CA 1
ATOM 1347 C C . GLY B 1 49 ? -9.492 9.5 0.288 1 98.75 49 GLY B C 1
ATOM 1348 O O . GLY B 1 49 ? -9.68 10.719 0.219 1 98.75 49 GLY B O 1
ATOM 1349 N N . LYS B 1 50 ? -10.414 8.672 0.639 1 98.88 50 LYS B N 1
ATOM 1350 C CA . LYS B 1 50 ? -11.711 9.148 1.119 1 98.88 50 LYS B CA 1
ATOM 1351 C C . LYS B 1 50 ? -12.117 8.43 2.4 1 98.88 50 LYS B C 1
ATOM 1353 O O . LYS B 1 50 ? -11.734 7.277 2.623 1 98.88 50 LYS B O 1
ATOM 1358 N N . CYS B 1 51 ? -12.914 9.125 3.197 1 98.88 51 CYS B N 1
ATOM 1359 C CA . CYS B 1 51 ? -13.5 8.477 4.363 1 98.88 51 CYS B CA 1
ATOM 1360 C C . CYS B 1 51 ? -14.641 7.559 3.955 1 98.88 51 CYS B C 1
ATOM 1362 O O . CYS B 1 51 ? -15.625 8.008 3.369 1 98.88 51 CYS B O 1
ATOM 1364 N N . LEU B 1 52 ? -14.516 6.336 4.27 1 98.5 52 LEU B N 1
ATOM 1365 C CA . LEU B 1 52 ? -15.5 5.32 3.908 1 98.5 52 LEU B CA 1
ATOM 1366 C C . LEU B 1 52 ? -15.906 4.496 5.125 1 98.5 52 LEU B C 1
ATOM 1368 O O . LEU B 1 52 ? -15.148 4.395 6.09 1 98.5 52 LEU B O 1
ATOM 1372 N N . GLN B 1 53 ? -17.047 3.926 5.027 1 98.12 53 GLN B N 1
ATOM 1373 C CA . GLN B 1 53 ? -17.438 2.984 6.066 1 98.12 53 GLN B CA 1
ATOM 1374 C C . GLN B 1 53 ? -16.438 1.838 6.184 1 98.12 53 GLN B C 1
ATOM 1376 O O . GLN B 1 53 ? -16.016 1.271 5.172 1 98.12 53 GLN B O 1
ATOM 1381 N N . THR B 1 54 ? -16.125 1.516 7.359 1 97.38 54 THR B N 1
ATOM 1382 C CA . THR B 1 54 ? -15.172 0.438 7.59 1 97.38 54 THR B CA 1
ATOM 1383 C C . THR B 1 54 ? -15.773 -0.909 7.199 1 97.38 54 THR B C 1
ATOM 1385 O O . THR B 1 54 ? -16.844 -1.274 7.668 1 97.38 54 THR B O 1
ATOM 1388 N N . ALA B 1 55 ? -15.109 -1.594 6.324 1 96.62 55 ALA B N 1
ATOM 1389 C CA . ALA B 1 55 ? -15.57 -2.928 5.945 1 96.62 55 ALA B CA 1
ATOM 1390 C C . ALA B 1 55 ? -15.414 -3.91 7.105 1 96.62 55 ALA B C 1
ATOM 1392 O O . ALA B 1 55 ? -14.438 -3.857 7.848 1 96.62 55 ALA B O 1
ATOM 1393 N N . PRO B 1 56 ? -16.312 -4.883 7.18 1 97.31 56 PRO B N 1
ATOM 1394 C CA . PRO B 1 56 ? -16.125 -5.898 8.219 1 97.31 56 PRO B CA 1
ATOM 1395 C C . PRO B 1 56 ? -14.844 -6.703 8.047 1 97.31 56 PRO B C 1
ATOM 1397 O O . PRO B 1 56 ? -14.453 -7.016 6.918 1 97.31 56 PRO B O 1
ATOM 1400 N N . GLY B 1 57 ? -14.258 -7.004 9.125 1 97.69 57 GLY B N 1
ATOM 1401 C CA . GLY B 1 57 ? -12.984 -7.703 9.102 1 97.69 57 GLY B CA 1
ATOM 1402 C C . GLY B 1 57 ? -13.023 -8.984 8.289 1 97.69 57 GLY B C 1
ATOM 1403 O O . GLY B 1 57 ? -13.961 -9.773 8.414 1 97.69 57 GLY B O 1
ATOM 1404 N N . GLY B 1 58 ? -12.039 -9.141 7.41 1 98.44 58 GLY B N 1
ATOM 1405 C CA . GLY B 1 58 ? -11.867 -10.375 6.66 1 98.44 58 GLY B CA 1
ATOM 1406 C C . GLY B 1 58 ? -12.719 -10.438 5.41 1 98.44 58 GLY B C 1
ATOM 1407 O O . GLY B 1 58 ? -12.562 -11.344 4.586 1 98.44 58 GLY B O 1
ATOM 1408 N N . GLN B 1 59 ? -13.594 -9.562 5.285 1 98 59 GLN B N 1
ATOM 1409 C CA . GLN B 1 59 ? -14.469 -9.539 4.117 1 98 59 GLN B CA 1
ATOM 1410 C C . GLN B 1 59 ? -13.859 -8.719 2.988 1 98 59 GLN B C 1
ATOM 1412 O O . GLN B 1 59 ? -12.789 -8.125 3.152 1 98 59 GLN B O 1
ATOM 1417 N N . GLU B 1 60 ? -14.484 -8.797 1.833 1 97.75 60 GLU B N 1
ATOM 1418 C CA . GLU B 1 60 ? -13.984 -8.078 0.67 1 97.75 60 GLU B CA 1
ATOM 1419 C C . GLU B 1 60 ? -13.805 -6.594 0.979 1 97.75 60 GLU B C 1
ATOM 1421 O O . GLU B 1 60 ? -14.727 -5.941 1.475 1 97.75 60 GLU B O 1
ATOM 1426 N N . GLY B 1 61 ? -12.641 -6.082 0.727 1 97.94 61 GLY B N 1
ATOM 1427 C CA . GLY B 1 61 ? -12.383 -4.664 0.913 1 97.94 61 GLY B CA 1
ATOM 1428 C C . GLY B 1 61 ? -11.82 -4.336 2.281 1 97.94 61 GLY B C 1
ATOM 1429 O O . GLY B 1 61 ? -11.375 -3.213 2.521 1 97.94 61 GLY B O 1
ATOM 1430 N N . ALA B 1 62 ? -11.883 -5.258 3.215 1 98.5 62 ALA B N 1
ATOM 1431 C CA . ALA B 1 62 ? -11.336 -5.027 4.547 1 98.5 62 ALA B CA 1
ATOM 1432 C C . ALA B 1 62 ? -9.812 -4.887 4.496 1 98.5 62 ALA B C 1
ATOM 1434 O O . ALA B 1 62 ? -9.141 -5.629 3.783 1 98.5 62 ALA B O 1
ATOM 1435 N N . ARG B 1 63 ? -9.305 -3.955 5.223 1 97.81 63 ARG B N 1
ATOM 1436 C CA . ARG B 1 63 ? -7.855 -3.775 5.309 1 97.81 63 ARG B CA 1
ATOM 1437 C C . ARG B 1 63 ? -7.184 -5.023 5.875 1 97.81 63 ARG B C 1
ATOM 1439 O O . ARG B 1 63 ? -7.703 -5.648 6.805 1 97.81 63 ARG B O 1
ATOM 1446 N N . CYS B 1 64 ? -6.031 -5.344 5.348 1 98.25 64 CYS B N 1
ATOM 1447 C CA . CYS B 1 64 ? -5.281 -6.52 5.777 1 98.25 64 CYS B CA 1
ATOM 1448 C C . CYS B 1 64 ? -3.781 -6.301 5.605 1 98.25 64 CYS B C 1
ATOM 1450 O O . CYS B 1 64 ? -3.359 -5.336 4.965 1 98.25 64 CYS B O 1
ATOM 1452 N N . HIS B 1 65 ? -3.01 -7.137 6.258 1 96.06 65 HIS B N 1
ATOM 1453 C CA . HIS B 1 65 ? -1.563 -7.152 6.07 1 96.06 65 HIS B CA 1
ATOM 1454 C C . HIS B 1 65 ? -1.075 -8.531 5.648 1 96.06 65 HIS B C 1
ATOM 1456 O O . HIS B 1 65 ? -0.017 -8.656 5.027 1 96.06 65 HIS B O 1
ATOM 1462 N N . HIS B 1 66 ? -1.961 -9.523 6.008 1 96.38 66 HIS B N 1
ATOM 1463 C CA . HIS B 1 66 ? -1.627 -10.906 5.695 1 96.38 66 HIS B CA 1
ATOM 1464 C C . HIS B 1 66 ? -2.857 -11.68 5.238 1 96.38 66 HIS B C 1
ATOM 1466 O O . HIS B 1 66 ? -3.984 -11.344 5.609 1 96.38 66 HIS B O 1
ATOM 1472 N N . ASN B 1 67 ? -2.594 -12.742 4.574 1 96.56 67 ASN B N 1
ATOM 1473 C CA . ASN B 1 67 ? -3.678 -13.57 4.055 1 96.56 67 ASN B CA 1
ATOM 1474 C C . ASN B 1 67 ? -4.578 -14.086 5.172 1 96.56 67 ASN B C 1
ATOM 1476 O O . ASN B 1 67 ? -5.789 -14.203 4.996 1 96.56 67 ASN B O 1
ATOM 1480 N N . GLU B 1 68 ? -3.982 -14.352 6.289 1 97.62 68 GLU B N 1
ATOM 1481 C CA . GLU B 1 68 ? -4.68 -14.992 7.398 1 97.62 68 GLU B CA 1
ATOM 1482 C C . GLU B 1 68 ? -5.746 -14.078 7.988 1 97.62 68 GLU B C 1
ATOM 1484 O O . GLU B 1 68 ? -6.617 -14.531 8.734 1 97.62 68 GLU B O 1
ATOM 1489 N N . GLU B 1 69 ? -5.727 -12.836 7.664 1 98.19 69 GLU B N 1
ATOM 1490 C CA . GLU B 1 69 ? -6.695 -11.867 8.172 1 98.19 69 GLU B CA 1
ATOM 1491 C C . GLU B 1 69 ? -7.945 -11.828 7.297 1 98.19 69 GLU B C 1
ATOM 1493 O O . GLU B 1 69 ? -8.922 -11.148 7.629 1 98.19 69 GLU B O 1
ATOM 1498 N N . CYS B 1 70 ? -7.895 -12.578 6.234 1 98.62 70 CYS B N 1
ATOM 1499 C CA . CYS B 1 70 ? -9.031 -12.602 5.316 1 98.62 70 CYS B CA 1
ATOM 1500 C C . CYS B 1 70 ? -9.789 -13.914 5.43 1 98.62 70 CYS B C 1
ATOM 1502 O O . CYS B 1 70 ? -9.211 -14.953 5.777 1 98.62 70 CYS B O 1
ATOM 1504 N N . SER B 1 71 ? -11.039 -13.875 5.141 1 97.88 71 SER B N 1
ATOM 1505 C CA . SER B 1 71 ? -11.891 -15.062 5.145 1 97.88 71 SER B CA 1
ATOM 1506 C C . SER B 1 71 ? -11.477 -16.047 4.047 1 97.88 71 SER B C 1
ATOM 1508 O O . SER B 1 71 ? -10.82 -15.656 3.078 1 97.88 71 SER B O 1
ATOM 1510 N N . PRO B 1 72 ? -11.867 -17.281 4.25 1 95.56 72 PRO B N 1
ATOM 1511 C CA . PRO B 1 72 ? -11.602 -18.234 3.164 1 95.56 72 PRO B CA 1
ATOM 1512 C C . PRO B 1 72 ? -12.133 -17.75 1.816 1 95.56 72 PRO B C 1
ATOM 1514 O O . PRO B 1 72 ? -13.219 -17.156 1.75 1 95.56 72 PRO B O 1
ATOM 1517 N N . GLY B 1 73 ? -11.375 -17.922 0.842 1 96.38 73 GLY B N 1
ATOM 1518 C CA . GLY B 1 73 ? -11.766 -17.516 -0.498 1 96.38 73 GLY B CA 1
ATOM 1519 C C . GLY B 1 73 ? -11.203 -16.156 -0.898 1 96.38 73 GLY B C 1
ATOM 1520 O O . GLY B 1 73 ? -11.375 -15.727 -2.039 1 96.38 73 GLY B O 1
ATOM 1521 N N . PHE B 1 74 ? -10.625 -15.531 0.108 1 97.81 74 PHE B N 1
ATOM 1522 C CA . PHE B 1 74 ? -10.016 -14.227 -0.14 1 97.81 74 PHE B CA 1
ATOM 1523 C C . PHE B 1 74 ? -8.508 -14.289 0.081 1 97.81 74 PHE B C 1
ATOM 1525 O O . PHE B 1 74 ? -8.008 -15.203 0.746 1 97.81 74 PHE B O 1
ATOM 1532 N N . CYS B 1 75 ? -7.793 -13.422 -0.511 1 97.62 75 CYS B N 1
ATOM 1533 C CA . CYS B 1 75 ? -6.395 -13.18 -0.186 1 97.62 75 CYS B CA 1
ATOM 1534 C C . CYS B 1 75 ? -6.152 -11.711 0.144 1 97.62 75 CYS B C 1
ATOM 1536 O O . CYS B 1 75 ? -7.035 -10.875 -0.058 1 97.62 75 CYS B O 1
ATOM 1538 N N . CYS B 1 76 ? -5.102 -11.383 0.724 1 98.5 76 CYS B N 1
ATOM 1539 C CA . CYS B 1 76 ? -4.695 -10.008 0.981 1 98.5 76 CYS B CA 1
ATOM 1540 C C . CYS B 1 76 ? -3.852 -9.461 -0.168 1 98.5 76 CYS B C 1
ATOM 1542 O O . CYS B 1 76 ? -2.738 -9.938 -0.405 1 98.5 76 CYS B O 1
ATOM 1544 N N . ALA B 1 77 ? -4.336 -8.492 -0.863 1 98.31 77 ALA B N 1
ATOM 1545 C CA . ALA B 1 77 ? -3.684 -7.977 -2.064 1 98.31 77 ALA B CA 1
ATOM 1546 C C . ALA B 1 77 ? -3.984 -6.492 -2.26 1 98.31 77 ALA B C 1
ATOM 1548 O O . ALA B 1 77 ? -4.988 -5.984 -1.753 1 98.31 77 ALA B O 1
ATOM 1549 N N . ARG B 1 78 ? -3.162 -5.844 -2.973 1 98.25 78 ARG B N 1
ATOM 1550 C CA . ARG B 1 78 ? -3.291 -4.398 -3.141 1 98.25 78 ARG B CA 1
ATOM 1551 C C . ARG B 1 78 ? -4.406 -4.059 -4.125 1 98.25 78 ARG B C 1
ATOM 1553 O O . ARG B 1 78 ? -4.539 -4.703 -5.168 1 98.25 78 ARG B O 1
ATOM 1560 N N . LEU B 1 79 ? -5.211 -3.145 -3.801 1 98.56 79 LEU B N 1
ATOM 1561 C CA . LEU B 1 79 ? -6.152 -2.424 -4.652 1 98.56 79 LEU B CA 1
ATOM 1562 C C . LEU B 1 79 ? -5.895 -0.921 -4.594 1 98.56 79 LEU B C 1
ATOM 1564 O O . LEU B 1 79 ? -6.086 -0.294 -3.551 1 98.56 79 LEU B O 1
ATOM 1568 N N . HIS B 1 80 ? -5.449 -0.379 -5.676 1 98.31 80 HIS B N 1
ATOM 1569 C CA . HIS B 1 80 ? -5.039 1.019 -5.723 1 98.31 80 HIS B CA 1
ATOM 1570 C C . HIS B 1 80 ? -4.027 1.333 -4.625 1 98.31 80 HIS B C 1
ATOM 1572 O O . HIS B 1 80 ? -4.176 2.322 -3.904 1 98.31 80 HIS B O 1
ATOM 1578 N N . GLY B 1 81 ? -3.133 0.449 -4.391 1 98.31 81 GLY B N 1
ATOM 1579 C CA . GLY B 1 81 ? -2.023 0.674 -3.475 1 98.31 81 GLY B CA 1
ATOM 1580 C C . GLY B 1 81 ? -2.346 0.292 -2.043 1 98.31 81 GLY B C 1
ATOM 1581 O O . GLY B 1 81 ? -1.459 0.271 -1.187 1 98.31 81 GLY B O 1
ATOM 1582 N N . GLU B 1 82 ? -3.611 0.009 -1.761 1 98.31 82 GLU B N 1
ATOM 1583 C CA . GLU B 1 82 ? -4.027 -0.351 -0.41 1 98.31 82 GLU B CA 1
ATOM 1584 C C . GLU B 1 82 ? -4.227 -1.858 -0.277 1 98.31 82 GLU B C 1
ATOM 1586 O O . GLU B 1 82 ? -4.789 -2.498 -1.167 1 98.31 82 GLU B O 1
ATOM 1591 N N . MET B 1 83 ? -3.695 -2.424 0.784 1 98.31 83 MET B N 1
ATOM 1592 C CA . MET B 1 83 ? -3.855 -3.855 1.022 1 98.31 83 MET B CA 1
ATOM 1593 C C . MET B 1 83 ? -5.246 -4.164 1.568 1 98.31 83 MET B C 1
ATOM 1595 O O . MET B 1 83 ? -5.605 -3.707 2.654 1 98.31 83 MET B O 1
ATOM 1599 N N . VAL B 1 84 ? -5.992 -4.992 0.869 1 98.81 84 VAL B N 1
ATOM 1600 C CA . VAL B 1 84 ? -7.355 -5.336 1.27 1 98.81 84 VAL B CA 1
ATOM 1601 C C . VAL B 1 84 ? -7.629 -6.805 0.97 1 98.81 84 VAL B C 1
ATOM 1603 O O . VAL B 1 84 ? -6.887 -7.441 0.213 1 98.81 84 VAL B O 1
ATOM 1606 N N . CYS B 1 85 ? -8.656 -7.348 1.588 1 98.81 85 CYS B N 1
ATOM 1607 C CA . CYS B 1 85 ? -9.125 -8.688 1.248 1 98.81 85 CYS B CA 1
ATOM 1608 C C . CYS B 1 85 ? -9.828 -8.695 -0.103 1 98.81 85 CYS B C 1
ATOM 1610 O O . CYS B 1 85 ? -10.797 -7.953 -0.307 1 98.81 85 CYS B O 1
ATOM 1612 N N . LYS B 1 86 ? -9.312 -9.523 -1.028 1 98.31 86 LYS B N 1
ATOM 1613 C CA . LYS B 1 86 ? -9.844 -9.648 -2.383 1 98.31 86 LYS B CA 1
ATOM 1614 C C . LYS B 1 86 ? -10.203 -11.094 -2.703 1 98.31 86 LYS B C 1
ATOM 1616 O O . LYS B 1 86 ? -9.555 -12.023 -2.223 1 98.31 86 LYS B O 1
ATOM 1621 N N . LYS B 1 87 ? -11.133 -11.211 -3.531 1 96.81 87 LYS B N 1
ATOM 1622 C CA . LYS B 1 87 ? -11.586 -12.555 -3.879 1 96.81 87 LYS B CA 1
ATOM 1623 C C . LYS B 1 87 ? -10.531 -13.289 -4.695 1 96.81 87 LYS B C 1
ATOM 1625 O O . LYS B 1 87 ? -9.906 -12.711 -5.586 1 96.81 87 LYS B O 1
ATOM 1630 N N . ARG B 1 88 ? -10.391 -14.555 -4.383 1 96.56 88 ARG B N 1
ATOM 1631 C CA . ARG B 1 88 ? -9.633 -15.453 -5.246 1 96.56 88 ARG B CA 1
ATOM 1632 C C . ARG B 1 88 ? -10.414 -15.797 -6.508 1 96.56 88 ARG B C 1
ATOM 1634 O O . ARG B 1 88 ? -11.641 -15.68 -6.531 1 96.56 88 ARG B O 1
ATOM 1641 N N . LEU B 1 89 ? -9.641 -16.141 -7.461 1 94 89 LEU B N 1
ATOM 1642 C CA . LEU B 1 89 ? -10.258 -16.391 -8.758 1 94 89 LEU B CA 1
ATOM 1643 C C . LEU B 1 89 ? -10.969 -17.75 -8.758 1 94 89 LEU B C 1
ATOM 1645 O O . LEU B 1 89 ? -10.445 -18.719 -8.227 1 94 89 LEU B O 1
ATOM 1649 N N . LEU B 1 90 ? -12.117 -17.75 -9.344 1 92.44 90 LEU B N 1
ATOM 1650 C CA . LEU B 1 90 ? -12.93 -18.969 -9.422 1 92.44 90 LEU B CA 1
ATOM 1651 C C . LEU B 1 90 ? -12.703 -19.688 -10.75 1 92.44 90 LEU B C 1
ATOM 1653 O O . LEU B 1 90 ? -12.047 -19.156 -11.641 1 92.44 90 LEU B O 1
ATOM 1657 N N . LEU B 1 91 ? -13.273 -20.844 -10.711 1 89 91 LEU B N 1
ATOM 1658 C CA . LEU B 1 91 ? -13.195 -21.641 -11.938 1 89 91 LEU B CA 1
ATOM 1659 C C . LEU B 1 91 ? -13.758 -20.859 -13.125 1 89 91 LEU B C 1
ATOM 1661 O O . LEU B 1 91 ? -14.797 -20.219 -13.016 1 89 91 LEU B O 1
ATOM 1665 N N . ASP B 1 92 ? -12.992 -20.828 -14.242 1 86.5 92 ASP B N 1
ATOM 1666 C CA . ASP B 1 92 ? -13.375 -20.266 -15.539 1 86.5 92 ASP B CA 1
ATOM 1667 C C . ASP B 1 92 ? -13.242 -18.75 -15.555 1 86.5 92 ASP B C 1
ATOM 1669 O O . ASP B 1 92 ? -13.617 -18.094 -16.531 1 86.5 92 ASP B O 1
ATOM 1673 N N . GLU B 1 93 ? -12.93 -18.219 -14.383 1 86.94 93 GLU B N 1
ATOM 1674 C CA . GLU B 1 93 ? -12.594 -16.797 -14.43 1 86.94 93 GLU B CA 1
ATOM 1675 C C . GLU B 1 93 ? -11.281 -16.562 -15.164 1 86.94 93 GLU B C 1
ATOM 1677 O O . GLU B 1 93 ? -10.352 -17.359 -15.055 1 86.94 93 GLU B O 1
ATOM 1682 N N . ARG B 1 94 ? -11.359 -15.578 -15.977 1 80.44 94 ARG B N 1
ATOM 1683 C CA . ARG B 1 94 ? -10.148 -15.227 -16.719 1 80.44 94 ARG B CA 1
ATOM 1684 C C . ARG B 1 94 ? -9.023 -14.828 -15.766 1 80.44 94 ARG B C 1
ATOM 1686 O O . ARG B 1 94 ? -9.234 -14.039 -14.836 1 80.44 94 ARG B O 1
ATOM 1693 N N . CYS B 1 95 ? -7.973 -15.484 -16.016 1 83.75 95 CYS B N 1
ATOM 1694 C CA . CYS B 1 95 ? -6.805 -15.18 -15.195 1 83.75 95 CYS B CA 1
ATOM 1695 C C . CYS B 1 95 ? -5.68 -14.602 -16.047 1 83.75 95 CYS B C 1
ATOM 1697 O O . CYS B 1 95 ? -5.121 -15.289 -16.906 1 83.75 95 CYS B O 1
ATOM 1699 N N . ARG B 1 96 ? -5.645 -13.477 -16.234 1 82.94 96 ARG B N 1
ATOM 1700 C CA . ARG B 1 96 ? -4.508 -12.781 -16.844 1 82.94 96 ARG B CA 1
ATOM 1701 C C . ARG B 1 96 ? -3.658 -12.102 -15.773 1 82.94 96 ARG B C 1
ATOM 1703 O O . ARG B 1 96 ? -4.066 -11.078 -15.211 1 82.94 96 ARG B O 1
ATOM 1710 N N . VAL B 1 97 ? -2.547 -12.75 -15.586 1 91.5 97 VAL B N 1
ATOM 1711 C CA . VAL B 1 97 ? -1.675 -12.234 -14.539 1 91.5 97 VAL B CA 1
ATOM 1712 C C . VAL B 1 97 ? -0.31 -11.883 -15.133 1 91.5 97 VAL B C 1
ATOM 1714 O O . VAL B 1 97 ? 0.434 -12.773 -15.555 1 91.5 97 VAL B O 1
ATOM 1717 N N . PRO B 1 98 ? -0.067 -10.688 -15.211 1 93.38 98 PRO B N 1
ATOM 1718 C CA . PRO B 1 98 ? 1.269 -10.328 -15.695 1 93.38 98 PRO B CA 1
ATOM 1719 C C . PRO B 1 98 ? 2.383 -10.844 -14.781 1 93.38 98 PRO B C 1
ATOM 1721 O O . PRO B 1 98 ? 2.117 -11.281 -13.664 1 93.38 98 PRO B O 1
ATOM 1724 N N . GLN B 1 99 ? 3.586 -10.836 -15.273 1 94.88 99 GLN B N 1
ATOM 1725 C CA . GLN B 1 99 ? 4.738 -11.312 -14.508 1 94.88 99 GLN B CA 1
ATOM 1726 C C . GLN B 1 99 ? 5.078 -10.352 -13.375 1 94.88 99 GLN B C 1
ATOM 1728 O O . GLN B 1 99 ? 5.816 -10.703 -12.453 1 94.88 99 GLN B O 1
ATOM 1733 N N . GLY B 1 100 ? 4.613 -9.109 -13.461 1 97.69 100 GLY B N 1
ATOM 1734 C CA . GLY B 1 100 ? 4.867 -8.047 -12.5 1 97.69 100 GLY B CA 1
ATOM 1735 C C . GLY B 1 100 ? 4.711 -6.656 -13.094 1 97.69 100 GLY B C 1
ATOM 1736 O O . GLY B 1 100 ? 3.828 -6.426 -13.922 1 97.69 100 GLY B O 1
ATOM 1737 N N . GLY B 1 101 ? 5.48 -5.789 -12.586 1 98.06 101 GLY B N 1
ATOM 1738 C CA . GLY B 1 101 ? 5.41 -4.414 -13.062 1 98.06 101 GLY B CA 1
ATOM 1739 C C . GLY B 1 101 ? 4.641 -3.5 -12.125 1 98.06 101 GLY B C 1
ATOM 1740 O O . GLY B 1 101 ? 3.904 -3.973 -11.258 1 98.06 101 GLY B O 1
ATOM 1741 N N . ILE B 1 102 ? 4.77 -2.264 -12.438 1 98 102 ILE B N 1
ATOM 1742 C CA . ILE B 1 102 ? 4.23 -1.247 -11.539 1 98 102 ILE B CA 1
ATOM 1743 C C . ILE B 1 102 ? 2.707 -1.336 -11.516 1 98 102 ILE B C 1
ATOM 1745 O O . ILE B 1 102 ? 2.084 -1.176 -10.461 1 98 102 ILE B O 1
ATOM 1749 N N . ALA B 1 103 ? 2.115 -1.49 -12.688 1 97.62 103 ALA B N 1
ATOM 1750 C CA . ALA B 1 103 ? 0.659 -1.583 -12.742 1 97.62 103 ALA B CA 1
ATOM 1751 C C . ALA B 1 103 ? 0.146 -2.715 -11.859 1 97.62 103 ALA B C 1
ATOM 1753 O O . ALA B 1 103 ? -0.83 -2.543 -11.125 1 97.62 103 ALA B O 1
ATOM 1754 N N . PHE B 1 104 ? 0.77 -3.891 -11.945 1 97.56 104 PHE B N 1
ATOM 1755 C CA . PHE B 1 104 ? 0.4 -5.016 -11.094 1 97.56 104 PHE B CA 1
ATOM 1756 C C . PHE B 1 104 ? 0.678 -4.703 -9.625 1 97.56 104 PHE B C 1
ATOM 1758 O O . PHE B 1 104 ? -0.115 -5.055 -8.75 1 97.56 104 PHE B O 1
ATOM 1765 N N . SER B 1 105 ? 1.788 -4.102 -9.352 1 98.44 105 SER B N 1
ATOM 1766 C CA . SER B 1 105 ? 2.195 -3.814 -7.984 1 98.44 105 SER B CA 1
ATOM 1767 C C . SER B 1 105 ? 1.151 -2.971 -7.262 1 98.44 105 SER B C 1
ATOM 1769 O O . SER B 1 105 ? 0.934 -3.137 -6.059 1 98.44 105 SER B O 1
ATOM 1771 N N . VAL B 1 106 ? 0.469 -2.121 -7.977 1 98.5 106 VAL B N 1
ATOM 1772 C CA . VAL B 1 106 ? -0.513 -1.214 -7.395 1 98.5 106 VAL B CA 1
ATOM 1773 C C . VAL B 1 106 ? -1.872 -1.906 -7.312 1 98.5 106 VAL B C 1
ATOM 1775 O O . VAL B 1 106 ? -2.674 -1.611 -6.422 1 98.5 106 VAL B O 1
ATOM 1778 N N . ASN B 1 107 ? -2.084 -2.713 -8.32 1 98 107 ASN B N 1
ATOM 1779 C CA . ASN B 1 107 ? -3.326 -3.473 -8.398 1 98 107 ASN B CA 1
ATOM 1780 C C . ASN B 1 107 ? -3.061 -4.961 -8.586 1 98 107 ASN B C 1
ATOM 1782 O O . ASN B 1 107 ? -3.041 -5.453 -9.719 1 98 107 ASN B O 1
ATOM 1786 N N . GLN B 1 108 ? -3.004 -5.656 -7.504 1 97.19 108 GLN B N 1
ATOM 1787 C CA . GLN B 1 108 ? -2.625 -7.066 -7.516 1 97.19 108 GLN B CA 1
ATOM 1788 C C . GLN B 1 108 ? -3.842 -7.961 -7.734 1 97.19 108 GLN B C 1
ATOM 1790 O O . GLN B 1 108 ? -4.977 -7.539 -7.508 1 97.19 108 GLN B O 1
ATOM 1795 N N . VAL B 1 109 ? -3.51 -9.133 -8.227 1 95.62 109 VAL B N 1
ATOM 1796 C CA . VAL B 1 109 ? -4.523 -10.164 -8.422 1 95.62 109 VAL B CA 1
ATOM 1797 C C . VAL B 1 109 ? -4.227 -11.359 -7.523 1 95.62 109 VAL B C 1
ATOM 1799 O O . VAL B 1 109 ? -3.078 -11.781 -7.402 1 95.62 109 VAL B O 1
ATOM 1802 N N . CYS B 1 110 ? -5.254 -11.82 -6.914 1 95.75 110 CYS B N 1
ATOM 1803 C CA . CYS B 1 110 ? -5.098 -13.016 -6.098 1 95.75 110 CYS B CA 1
ATOM 1804 C C . CYS B 1 110 ? -4.973 -14.258 -6.973 1 95.75 110 CYS B C 1
ATOM 1806 O O . CYS B 1 110 ? -5.551 -14.32 -8.055 1 95.75 110 CYS B O 1
ATOM 1808 N N . PRO B 1 111 ? -4.234 -15.273 -6.504 1 93.56 111 PRO B N 1
ATOM 1809 C CA . PRO B 1 111 ? -4.289 -16.562 -7.188 1 93.56 111 PRO B CA 1
ATOM 1810 C C . PRO B 1 111 ? -5.68 -17.203 -7.141 1 93.56 111 PRO B C 1
ATOM 1812 O O . PRO B 1 111 ? -6.566 -16.703 -6.445 1 93.56 111 PRO B O 1
ATOM 1815 N N . CYS B 1 112 ? -5.781 -18.203 -7.887 1 93.81 112 CYS B N 1
ATOM 1816 C CA . CYS B 1 112 ? -7.043 -18.938 -7.934 1 93.81 112 CYS B CA 1
ATOM 1817 C C . CYS B 1 112 ? -7.352 -19.578 -6.586 1 93.81 112 CYS B C 1
ATOM 1819 O O . CYS B 1 112 ? -6.457 -19.75 -5.758 1 93.81 112 CYS B O 1
ATOM 1821 N N . LEU B 1 113 ? -8.609 -19.906 -6.422 1 92.38 113 LEU B N 1
ATOM 1822 C CA . LEU B 1 113 ? -9.016 -20.703 -5.266 1 92.38 113 LEU B CA 1
ATOM 1823 C C . LEU B 1 113 ? -8.234 -22.016 -5.207 1 92.38 113 LEU B C 1
ATOM 1825 O O . LEU B 1 113 ? -7.766 -22.516 -6.234 1 92.38 113 LEU B O 1
ATOM 1829 N N . GLU B 1 114 ? -8.094 -22.391 -3.992 1 85.5 114 GLU B N 1
ATOM 1830 C CA . GLU B 1 114 ? -7.371 -23.641 -3.816 1 85.5 114 GLU B CA 1
ATOM 1831 C C . GLU B 1 114 ? -7.895 -24.719 -4.762 1 85.5 114 GLU B C 1
ATOM 1833 O O . GLU B 1 114 ? -9.109 -24.891 -4.91 1 85.5 114 GLU B O 1
ATOM 1838 N N . GLY B 1 115 ? -7 -25.391 -5.422 1 86.31 115 GLY B N 1
ATOM 1839 C CA . GLY B 1 115 ? -7.355 -26.453 -6.352 1 86.31 115 GLY B CA 1
ATOM 1840 C C . GLY B 1 115 ? -7.492 -25.969 -7.781 1 86.31 115 GLY B C 1
ATOM 1841 O O . GLY B 1 115 ? -7.609 -26.781 -8.711 1 86.31 115 GLY B O 1
ATOM 1842 N N . LEU B 1 116 ? -7.555 -24.703 -7.953 1 89.19 116 LEU B N 1
ATOM 1843 C CA . LEU B 1 116 ? -7.645 -24.109 -9.289 1 89.19 116 LEU B CA 1
ATOM 1844 C C . LEU B 1 116 ? -6.332 -23.438 -9.672 1 89.19 116 LEU B C 1
ATOM 1846 O O . LEU B 1 116 ? -5.59 -22.969 -8.805 1 89.19 116 LEU B O 1
ATOM 1850 N N . VAL B 1 117 ? -6.008 -23.375 -10.945 1 88.56 117 VAL B N 1
ATOM 1851 C CA . VAL B 1 117 ? -4.793 -22.703 -11.414 1 88.56 117 VAL B CA 1
ATOM 1852 C C . VAL B 1 117 ? -5.094 -21.922 -12.688 1 88.56 117 VAL B C 1
ATOM 1854 O O . VAL B 1 117 ? -5.973 -22.297 -13.469 1 88.56 117 VAL B O 1
ATOM 1857 N N . CYS B 1 118 ? -4.348 -20.844 -12.773 1 89.19 118 CYS B N 1
ATOM 1858 C CA . CYS B 1 118 ? -4.445 -20.109 -14.023 1 89.19 118 CYS B CA 1
ATOM 1859 C C . CYS B 1 118 ? -3.789 -20.875 -15.164 1 89.19 118 CYS B C 1
ATOM 1861 O O . CYS B 1 118 ? -2.756 -21.516 -14.977 1 89.19 118 CYS B O 1
ATOM 1863 N N . ARG B 1 119 ? -4.426 -20.828 -16.297 1 80.94 119 ARG B N 1
ATOM 1864 C CA . ARG B 1 119 ? -3.82 -21.453 -17.469 1 80.94 119 ARG B CA 1
ATOM 1865 C C . ARG B 1 119 ? -3.021 -20.453 -18.281 1 80.94 119 ARG B C 1
ATOM 1867 O O . ARG B 1 119 ? -3.49 -19.328 -18.531 1 80.94 119 ARG B O 1
ATOM 1874 N N . ARG B 1 120 ? -1.789 -20.688 -18.391 1 69.25 120 ARG B N 1
ATOM 1875 C CA . ARG B 1 120 ? -0.947 -19.797 -19.188 1 69.25 120 ARG B CA 1
ATOM 1876 C C . ARG B 1 120 ? -1.402 -19.75 -20.641 1 69.25 120 ARG B C 1
ATOM 1878 O O . ARG B 1 120 ? -1.645 -20.797 -21.25 1 69.25 120 ARG B O 1
ATOM 1885 N N . MET B 1 121 ? -2.127 -18.719 -21 1 58.75 121 MET B N 1
ATOM 1886 C CA . MET B 1 121 ? -2.514 -18.656 -22.406 1 58.75 121 MET B CA 1
ATOM 1887 C C . MET B 1 121 ? -1.283 -18.641 -23.297 1 58.75 121 MET B C 1
ATOM 1889 O O . MET B 1 121 ? -0.338 -17.891 -23.062 1 58.75 121 MET B O 1
ATOM 1893 N N . LEU B 1 122 ? -0.894 -19.703 -23.828 1 54.16 122 LEU B N 1
ATOM 1894 C CA . LEU B 1 122 ? 0.134 -19.719 -24.859 1 54.16 122 LEU B CA 1
ATOM 1895 C C . LEU B 1 122 ? -0.128 -18.641 -25.906 1 54.16 122 LEU B C 1
ATOM 1897 O O . LEU B 1 122 ? -1.273 -18.422 -26.297 1 54.16 122 LEU B O 1
ATOM 1901 N N . PRO B 1 123 ? 0.782 -17.562 -25.922 1 50.19 123 PRO B N 1
ATOM 1902 C CA . PRO B 1 123 ? 0.578 -16.641 -27.031 1 50.19 123 PRO B CA 1
ATOM 1903 C C . PRO B 1 123 ? 0.156 -17.344 -28.312 1 50.19 123 PRO B C 1
ATOM 1905 O O . PRO B 1 123 ? 0.697 -18.406 -28.656 1 50.19 123 PRO B O 1
ATOM 1908 N N . LYS B 1 124 ? -1.079 -17.297 -28.75 1 46.41 124 LYS B N 1
ATOM 1909 C CA . LYS B 1 124 ? -1.449 -17.781 -30.078 1 46.41 124 LYS B CA 1
ATOM 1910 C C . LYS B 1 124 ? -0.483 -17.266 -31.141 1 46.41 124 LYS B C 1
ATOM 1912 O O . LYS B 1 124 ? -0.194 -16.062 -31.188 1 46.41 124 LYS B O 1
ATOM 1917 N N . ARG B 1 125 ? 0.507 -18.125 -31.547 1 42.84 125 ARG B N 1
ATOM 1918 C CA . ARG B 1 125 ? 1.203 -17.812 -32.781 1 42.84 125 ARG B CA 1
ATOM 1919 C C . ARG B 1 125 ? 0.234 -17.266 -33.844 1 42.84 125 ARG B C 1
ATOM 1921 O O . ARG B 1 125 ? -0.666 -17.984 -34.281 1 42.84 125 ARG B O 1
ATOM 1928 N N . GLU B 1 126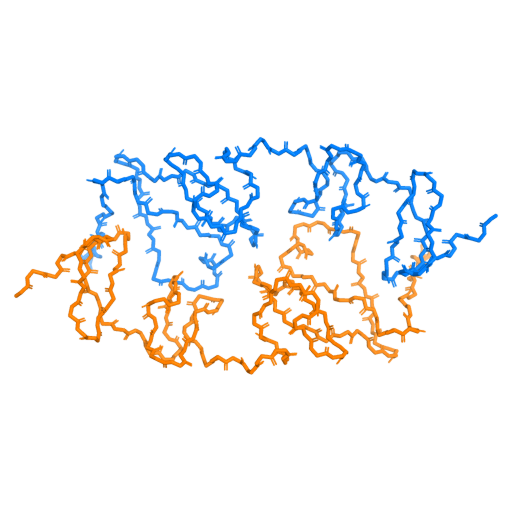 ? -0.209 -15.984 -33.531 1 36.59 126 GLU B N 1
ATOM 1929 C CA . GLU B 1 126 ? -0.702 -15.5 -34.812 1 36.59 126 GLU B CA 1
ATOM 1930 C C . GLU B 1 126 ? 0.436 -15.352 -35.812 1 36.59 126 GLU B C 1
ATOM 1932 O O . GLU B 1 126 ? 1.582 -15.109 -35.438 1 36.59 126 GLU B O 1
#

InterPro domains:
  IPR006796 Dickkopf, N-terminal cysteine-rich [PF04706] (5-51)
  IPR039863 Dickkopf related protein 1-4 [PTHR12113] (4-120)

Secondary structure (DSSP, 8-state):
---B-BTTBPPPTTEEEETTTTEEEEPBPTTSB-SSGGGBPTTEEEETTEEEEPPPTTSTT-B-SSGGGS-TTEEEEEETTEEEEEEPBPTT------S--HHHHHS--PPBPTT-----------/---B-BTTBPPPTTEEEETTTTEEEEPBPTTSB-SSGGGBPTTEEEETTEEEEPPPTTSTT-B-SSGGGS-TTEEEEEETTEEEEEEPBPTT------S--HHHHHS--PPBPTT-----------

Foldseek 3Di:
DFQFAAPVRADPPQWHADHVVRGTDGADEFFDFDDFQRSHDPQWGQDPGGTHHADPWQDFFHADDFQVRHDQQWGFAADQQGTGTDGAAEPPPADDDDPDDDVCNRPPHHHHHPPDGHDDPDPPPD/DFQFAAPVRADPPQWGADHVVRGTDGADEFFDFDDFQRSHDPQWGQDPGGTHHADPWQDFFHADDFQVRHDQQWGFAADQQGTGTDGAAEPPPADDADPDDDVCNRPPHHHHHPPDGHDDPDPPPD

Nearest PDB structures (foldseek):
  3s2k-assembly1_C  TM=8.534E-01  e=9.725E-04  Homo sapiens
  3s8v-assembly1_X  TM=8.571E-01  e=1.108E-03  Homo sapiens
  2jtk-assembly1_A  TM=6.538E-01  e=2.705E-02  unclassified
  1w7z-assembly3_H  TM=6.232E-01  e=1.542E+00  Ecballium elaterium
  3s2k-assembly1_C  TM=8.532E-01  e=1.031E-03  Homo sapiens

pLDDT: mean 92.3, std 11.97, range [36.59, 98.88]